Protein AF-A0A260W1H5-F1 (afdb_monomer_lite)

Sequence (272 aa):
MLRLGTNEPDSHLTLEVVLHARNSASNAYIIEAFAEYTQEIGVQASLDKRLYAGGLCFLPIEADLTSMAELSRFSFLRTARPIPRMREIAPIERSTPSTFAPAQLPSDDPVDPDLRIAVFDGGLAPGTLLAKWTTSVEPPGVSAAVPGQLDHGHDVTSALLFGSLVPGEAAPTPYGVVDHFRVLDDKAGSDPFELYDVLGRIQNVLSERRYEFFNLSLGPASPVEDDEVHPWTAMLDEHLSDGHALATLAVGNTGSSADPAETRIQIPGDAV

Secondary structure (DSSP, 8-state):
----PPP-TT-PEEEEEEES--SSGGGHHHHHHHHHHHHHTT-EE-GGG-EEETTEEEEEEEE-TTTHHHHTT-TTEEEEEEPPPBPP------SS---SPPPB---SPPS-SS-EEEEEES---TT-TTTTTEEEE--TT-----HHHHHHHHHHHHHHHH-SPPTTSBPPPPSSEEEEEE---TTTTT-TTHHHHHHHHHHHHHHHS--SEEEE---BS-B--TT---HHHHHHHHHHTTS--EEEE---S-TT-SSGGGGSPBTTTT--

pLDDT: mean 89.38, std 12.68, range [30.62, 98.69]

Structure (mmCIF, N/CA/C/O backbone):
data_AF-A0A260W1H5-F1
#
_entry.id   AF-A0A260W1H5-F1
#
loop_
_atom_site.group_PDB
_atom_site.id
_atom_site.type_symbol
_atom_site.label_atom_id
_atom_site.label_alt_id
_atom_site.label_comp_id
_atom_site.label_asym_id
_atom_site.label_entity_id
_atom_site.label_seq_id
_atom_site.pdbx_PDB_ins_code
_atom_site.Cartn_x
_atom_site.Cartn_y
_atom_site.Cartn_z
_atom_site.occupancy
_atom_site.B_iso_or_equiv
_atom_site.auth_seq_id
_atom_site.auth_comp_id
_atom_site.auth_asym_id
_atom_site.auth_atom_id
_atom_site.pdbx_PDB_model_num
ATOM 1 N N . MET A 1 1 ? -2.942 6.388 25.693 1.00 30.95 1 MET A N 1
ATOM 2 C CA . MET A 1 1 ? -3.307 7.779 26.061 1.00 30.95 1 MET A CA 1
ATOM 3 C C . MET A 1 1 ? -3.431 8.539 24.750 1.00 30.95 1 MET A C 1
ATOM 5 O O . MET A 1 1 ? -2.401 8.794 24.147 1.00 30.95 1 MET A O 1
ATOM 9 N N . LEU A 1 2 ? -4.649 8.779 24.245 1.00 34.06 2 LEU A N 1
ATOM 10 C CA . LEU A 1 2 ? -4.843 9.456 22.953 1.00 34.06 2 LEU A CA 1
ATOM 11 C C . LEU A 1 2 ? -4.246 10.874 23.010 1.00 34.06 2 LEU A C 1
ATOM 13 O O . LEU A 1 2 ? -4.606 11.656 23.891 1.00 34.06 2 LEU A O 1
ATOM 17 N N . ARG A 1 3 ? -3.342 11.205 22.082 1.00 30.62 3 ARG A N 1
ATOM 18 C CA . ARG A 1 3 ? -2.886 12.583 21.854 1.00 30.62 3 ARG A CA 1
ATOM 19 C C . ARG A 1 3 ? -3.845 13.239 20.862 1.00 30.62 3 ARG A C 1
ATOM 21 O O . ARG A 1 3 ? -3.883 12.847 19.704 1.00 30.62 3 ARG A O 1
ATOM 28 N N . LEU A 1 4 ? -4.623 14.213 21.325 1.00 43.41 4 LEU A N 1
ATOM 29 C CA . LEU A 1 4 ? -5.522 15.012 20.489 1.00 43.41 4 LEU A CA 1
ATOM 30 C C . LEU A 1 4 ? -4.926 16.417 20.314 1.00 43.41 4 LEU A C 1
ATOM 32 O O . LEU A 1 4 ? -4.586 17.075 21.300 1.00 43.41 4 LEU A O 1
ATOM 36 N N . GLY A 1 5 ? -4.763 16.842 19.058 1.00 38.34 5 GLY A N 1
ATOM 37 C CA . GLY A 1 5 ? -4.440 18.219 18.677 1.00 38.34 5 GLY A CA 1
ATOM 38 C C . GLY A 1 5 ? -5.619 19.172 18.921 1.00 38.34 5 GLY A C 1
ATOM 39 O O . GLY A 1 5 ? -6.742 18.742 19.153 1.00 38.34 5 GLY A O 1
ATOM 40 N N . THR A 1 6 ? -5.337 20.473 18.929 1.00 38.72 6 THR A N 1
ATOM 41 C CA . THR A 1 6 ? -6.192 21.563 19.436 1.00 38.72 6 THR A CA 1
ATOM 42 C C . THR A 1 6 ? -7.588 21.691 18.795 1.00 38.72 6 THR A C 1
ATOM 44 O O . THR A 1 6 ? -7.735 21.560 17.587 1.00 38.72 6 THR A O 1
ATOM 47 N N . ASN A 1 7 ? -8.565 22.023 19.655 1.00 45.53 7 ASN A N 1
ATOM 48 C CA . ASN A 1 7 ? -10.030 21.972 19.510 1.00 45.53 7 ASN A CA 1
ATOM 49 C C . ASN A 1 7 ? -10.693 22.965 18.524 1.00 45.53 7 ASN A C 1
ATOM 51 O O . ASN A 1 7 ? -10.485 24.172 18.653 1.00 45.53 7 ASN A O 1
ATOM 55 N N . GLU A 1 8 ? -11.669 22.471 17.748 1.00 40.28 8 GLU A N 1
ATOM 56 C CA . GLU A 1 8 ? -12.891 23.198 17.353 1.00 40.28 8 GLU A CA 1
ATOM 57 C C . GLU A 1 8 ? -14.151 22.355 17.682 1.00 40.28 8 GLU A C 1
ATOM 59 O O . GLU A 1 8 ? -14.109 21.132 17.572 1.00 40.28 8 GLU A O 1
ATOM 64 N N . PRO A 1 9 ? -15.268 22.970 18.123 1.00 42.56 9 PRO A N 1
ATOM 65 C CA . PRO A 1 9 ? -16.431 22.265 18.683 1.00 42.56 9 PRO A CA 1
ATOM 66 C C . PRO A 1 9 ? -17.349 21.545 17.672 1.00 42.56 9 PRO A C 1
ATOM 68 O O . PRO A 1 9 ? -18.245 20.842 18.121 1.00 42.56 9 PRO A O 1
ATOM 71 N N . ASP A 1 10 ? -17.100 21.671 16.363 1.00 46.88 10 ASP A N 1
ATOM 72 C CA . ASP A 1 10 ? -17.807 20.959 15.274 1.00 46.88 10 ASP A CA 1
ATOM 73 C C . ASP A 1 10 ? -16.862 20.034 14.467 1.00 46.88 10 ASP A C 1
ATOM 75 O O . ASP A 1 10 ? -17.173 19.631 13.345 1.00 46.88 10 ASP A O 1
ATOM 79 N N . SER A 1 11 ? -15.670 19.698 14.984 1.00 63.62 11 SER A N 1
ATOM 80 C CA . SER A 1 11 ? -14.742 18.845 14.232 1.00 63.62 11 SER A CA 1
ATOM 81 C C . SER A 1 11 ? -15.119 17.366 14.358 1.00 63.62 11 SER A C 1
ATOM 83 O O . SER A 1 11 ? -14.739 16.701 15.328 1.00 63.62 11 SER A O 1
ATOM 85 N N . HIS A 1 12 ? -15.825 16.844 13.357 1.00 79.50 12 HIS A N 1
ATOM 86 C CA . HIS A 1 12 ? -15.908 15.404 13.126 1.00 79.50 12 HIS A CA 1
ATOM 87 C C . HIS A 1 12 ? -14.493 14.839 12.945 1.00 79.50 12 HIS A C 1
ATOM 89 O O . HIS A 1 12 ? -13.697 15.339 12.146 1.00 79.50 12 HIS A O 1
ATOM 95 N N . LEU A 1 13 ? -14.169 13.809 13.720 1.00 87.81 13 LEU A N 1
ATOM 96 C CA . LEU A 1 13 ? -12.910 13.088 13.636 1.00 87.81 13 LEU A CA 1
ATOM 97 C C . LEU A 1 13 ? -13.103 11.828 12.808 1.00 87.81 13 LEU A C 1
ATOM 99 O O . LEU A 1 13 ? -13.954 10.994 13.117 1.00 87.81 13 LEU A O 1
ATOM 103 N N . THR A 1 14 ? -12.243 11.654 11.814 1.00 91.75 14 THR A N 1
ATOM 104 C CA . THR A 1 14 ? -12.084 10.378 11.126 1.00 91.75 14 THR A CA 1
ATOM 105 C C . THR A 1 14 ? -11.067 9.533 11.880 1.00 91.75 14 THR A C 1
ATOM 107 O O . THR A 1 14 ? -9.896 9.909 12.003 1.00 91.75 14 THR A O 1
ATOM 110 N N . LEU A 1 15 ? -11.511 8.388 12.390 1.00 93.31 15 LEU A N 1
ATOM 111 C CA . LEU A 1 15 ? -10.681 7.492 13.184 1.00 93.31 15 LEU A CA 1
ATOM 112 C C . LEU A 1 15 ? -10.695 6.084 12.611 1.00 93.31 15 LEU A C 1
ATOM 114 O O . LEU A 1 15 ? -11.697 5.608 12.091 1.00 93.31 15 LEU A O 1
ATOM 118 N N . GLU A 1 16 ? -9.585 5.392 12.784 1.00 93.62 16 GLU A N 1
ATOM 119 C CA . GLU A 1 16 ? -9.517 3.947 12.713 1.00 93.62 16 GLU A CA 1
ATOM 120 C C . GLU A 1 16 ? -9.773 3.388 14.107 1.00 93.62 16 GLU A C 1
ATOM 122 O O . GLU A 1 16 ? -9.111 3.773 15.078 1.00 93.62 16 GLU A O 1
ATOM 127 N N . VAL A 1 17 ? -10.703 2.442 14.198 1.00 95.19 17 VAL A N 1
ATOM 128 C CA . VAL A 1 17 ? -10.870 1.612 15.388 1.00 95.19 17 VAL A CA 1
ATOM 129 C C . VAL A 1 17 ? -10.400 0.195 15.120 1.00 95.19 17 VAL A C 1
ATOM 131 O O . VAL A 1 17 ? -10.608 -0.371 14.046 1.00 95.19 17 VAL A O 1
ATOM 134 N N . VAL A 1 18 ? -9.792 -0.391 16.144 1.00 95.44 18 VAL A N 1
ATOM 135 C CA . VAL A 1 18 ? -9.306 -1.766 16.129 1.00 95.44 18 VAL A CA 1
ATOM 136 C C . VAL A 1 18 ? -10.106 -2.565 17.141 1.00 95.44 18 VAL A C 1
ATOM 138 O O . VAL A 1 18 ? -10.025 -2.317 18.345 1.00 95.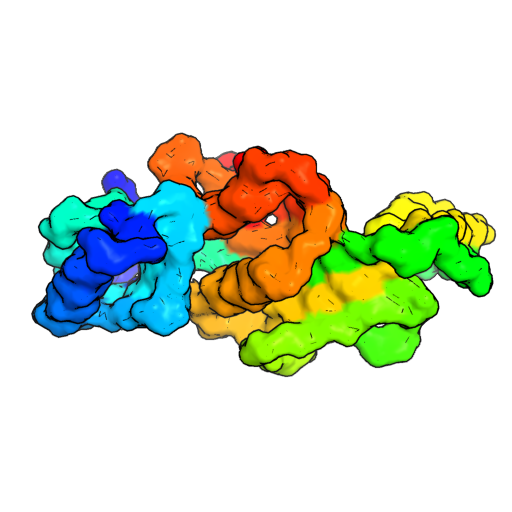44 18 VAL A O 1
ATOM 141 N N . LEU A 1 19 ? -10.866 -3.543 16.665 1.00 96.12 19 LEU A N 1
ATOM 142 C CA . LEU A 1 19 ? -11.630 -4.464 17.495 1.00 96.12 19 LEU A CA 1
ATOM 143 C C . LEU A 1 19 ? -10.904 -5.800 17.616 1.00 96.12 19 LEU A C 1
ATOM 145 O O . LEU A 1 19 ? -10.323 -6.315 16.657 1.00 96.12 19 LEU A O 1
ATOM 149 N N . HIS A 1 20 ? -10.997 -6.412 18.792 1.00 94.31 20 HIS A N 1
ATOM 150 C CA . HIS A 1 20 ? -10.570 -7.791 18.999 1.00 94.31 20 HIS A CA 1
ATOM 151 C C . HIS A 1 20 ? -11.596 -8.774 18.405 1.00 94.31 20 HIS A C 1
ATOM 153 O O . HIS A 1 20 ? -12.317 -9.465 19.126 1.00 94.31 20 HIS A O 1
ATOM 159 N N . ALA A 1 21 ? -11.691 -8.811 17.075 1.00 94.56 21 ALA A N 1
ATOM 160 C CA . ALA A 1 21 ? -12.653 -9.620 16.338 1.00 94.56 21 ALA A CA 1
ATOM 161 C C . ALA A 1 21 ? -12.020 -10.263 15.098 1.00 94.56 21 ALA A C 1
ATOM 163 O O . ALA A 1 21 ? -11.390 -9.590 14.292 1.00 94.56 21 ALA A O 1
ATOM 164 N N . ARG A 1 22 ? -12.233 -11.570 14.924 1.00 93.38 22 ARG A N 1
ATOM 165 C CA . ARG A 1 22 ? -11.787 -12.327 13.746 1.00 93.38 22 ARG A CA 1
ATOM 166 C C . ARG A 1 22 ? -12.888 -12.392 12.696 1.00 93.38 22 ARG A C 1
ATOM 168 O O . ARG A 1 22 ? -14.065 -12.386 13.060 1.00 93.38 22 ARG A O 1
ATOM 175 N N . ASN A 1 23 ? -12.518 -12.594 11.431 1.00 92.31 23 ASN A N 1
ATOM 176 C CA . ASN A 1 23 ? -13.473 -12.934 10.374 1.00 92.31 23 ASN A CA 1
ATOM 177 C C . ASN A 1 23 ? -14.009 -14.364 10.571 1.00 92.31 23 ASN A C 1
ATOM 179 O O . ASN A 1 23 ? -13.508 -15.328 9.999 1.00 92.31 23 ASN A O 1
ATOM 183 N N . SER A 1 24 ? -14.966 -14.529 11.481 1.00 93.19 24 SER A N 1
ATOM 184 C CA . SER A 1 24 ? -15.507 -15.834 11.856 1.00 93.19 24 SER A CA 1
ATOM 185 C C . SER A 1 24 ? -16.902 -15.696 12.451 1.00 93.19 24 SER A C 1
ATOM 187 O O . SER A 1 24 ? -17.200 -14.713 13.131 1.00 93.19 24 SER A O 1
ATOM 189 N N . ALA A 1 25 ? -17.736 -16.720 12.263 1.00 91.38 25 ALA A N 1
ATOM 190 C CA . ALA A 1 25 ? -19.093 -16.744 12.807 1.00 91.38 25 ALA A CA 1
ATOM 191 C C . ALA A 1 25 ? -19.124 -16.599 14.341 1.00 91.38 25 ALA A C 1
ATOM 193 O O . ALA A 1 25 ? -20.035 -15.982 14.882 1.00 91.38 25 ALA A O 1
ATOM 194 N N . SER A 1 26 ? -18.107 -17.108 15.048 1.00 91.88 26 SER A N 1
ATOM 195 C CA . SER A 1 26 ? -18.011 -16.990 16.509 1.00 91.88 26 SER A CA 1
ATOM 196 C C . SER A 1 26 ? -17.802 -15.560 17.002 1.00 91.88 26 SER A C 1
ATOM 198 O O . SER A 1 26 ? -18.100 -15.285 18.158 1.00 91.88 26 SER A O 1
ATOM 200 N N . ASN A 1 27 ? -17.300 -14.658 16.154 1.00 94.00 27 ASN A N 1
ATOM 201 C CA . ASN A 1 27 ? -17.012 -13.268 16.512 1.00 94.00 27 ASN A CA 1
ATOM 202 C C . ASN A 1 27 ? -17.984 -12.275 15.858 1.00 94.00 27 ASN A C 1
ATOM 204 O O . ASN A 1 27 ? -17.848 -11.074 16.084 1.00 94.00 27 ASN A O 1
ATOM 208 N N . ALA A 1 28 ? -18.969 -12.750 15.088 1.00 93.44 28 ALA A N 1
ATOM 209 C CA . ALA A 1 28 ? -19.959 -11.896 14.428 1.00 93.44 28 ALA A CA 1
ATOM 210 C C . ALA A 1 28 ? -20.696 -10.987 15.429 1.00 93.44 28 ALA A C 1
ATOM 212 O O . ALA A 1 28 ? -20.835 -9.791 15.179 1.00 93.44 28 ALA A O 1
ATOM 213 N N . TYR A 1 29 ? -21.022 -11.518 16.615 1.00 96.00 29 TYR A N 1
ATOM 214 C CA . TYR A 1 29 ? -21.685 -10.768 17.686 1.00 96.00 29 TYR A CA 1
ATOM 215 C C . TYR A 1 29 ? -20.907 -9.517 18.133 1.00 96.00 29 TYR A C 1
ATOM 217 O O . TYR A 1 29 ? -21.513 -8.566 18.611 1.00 96.00 29 TYR A O 1
ATOM 225 N N . ILE A 1 30 ? -19.571 -9.499 18.002 1.00 97.06 30 ILE A N 1
ATOM 226 C CA . ILE A 1 30 ? -18.745 -8.341 18.383 1.00 97.06 30 ILE A CA 1
ATOM 227 C C . ILE A 1 30 ? -18.981 -7.194 17.403 1.00 97.06 30 ILE A C 1
ATOM 229 O O . ILE A 1 30 ? -19.097 -6.045 17.818 1.00 97.06 30 ILE A O 1
ATOM 233 N N . ILE A 1 31 ? -19.051 -7.511 16.110 1.00 96.56 31 ILE A N 1
ATOM 234 C CA . ILE A 1 31 ? -19.265 -6.525 15.049 1.00 96.56 31 ILE A CA 1
ATOM 235 C C . ILE A 1 31 ? -20.698 -5.999 15.104 1.00 96.56 31 ILE A C 1
ATOM 237 O O . ILE A 1 31 ? -20.901 -4.793 15.021 1.00 96.56 31 ILE A O 1
ATOM 241 N N . GLU A 1 32 ? -21.672 -6.888 15.306 1.00 96.00 32 GLU A N 1
ATOM 242 C CA . GLU A 1 32 ? -23.082 -6.525 15.487 1.00 96.00 32 GLU A CA 1
ATOM 243 C C . GLU A 1 32 ? -23.265 -5.617 16.711 1.00 96.00 32 GLU A C 1
ATOM 245 O O . GLU A 1 32 ? -23.800 -4.518 16.584 1.00 96.00 32 GLU A O 1
ATOM 250 N N . ALA A 1 33 ? -22.716 -6.001 17.869 1.00 97.25 33 ALA A N 1
ATOM 251 C CA . ALA A 1 33 ? -22.782 -5.182 19.077 1.00 97.25 33 ALA A CA 1
ATOM 252 C C . ALA A 1 33 ? -22.058 -3.835 18.918 1.00 97.25 33 ALA A C 1
ATOM 254 O O . ALA A 1 33 ? -22.510 -2.833 19.462 1.00 97.25 33 ALA A O 1
ATOM 255 N N . PHE A 1 34 ? -20.945 -3.783 18.177 1.00 97.56 34 PHE A N 1
ATOM 256 C CA . PHE A 1 34 ? -20.254 -2.522 17.899 1.00 97.56 34 PHE A CA 1
ATOM 257 C C . PHE A 1 34 ? -21.077 -1.611 16.983 1.00 97.56 34 PHE A C 1
ATOM 259 O O . PHE A 1 34 ? -21.138 -0.405 17.214 1.00 97.56 34 PHE A O 1
ATOM 266 N N . ALA A 1 35 ? -21.734 -2.176 15.968 1.00 96.69 35 ALA A N 1
ATOM 267 C CA . ALA A 1 35 ? -22.620 -1.440 15.073 1.00 96.69 35 ALA A CA 1
ATOM 268 C C . ALA A 1 35 ? -23.810 -0.832 15.832 1.00 96.69 35 ALA A C 1
ATOM 270 O O . ALA A 1 35 ? -24.122 0.341 15.650 1.00 96.69 35 ALA A O 1
ATOM 271 N N . GLU A 1 36 ? -24.435 -1.603 16.722 1.00 96.94 36 GLU A N 1
ATOM 272 C CA . GLU A 1 36 ? -25.520 -1.115 17.580 1.00 96.94 36 GLU A CA 1
ATOM 273 C C . GLU A 1 36 ? -25.024 -0.038 18.555 1.00 96.94 36 GLU A C 1
ATOM 275 O O . GLU A 1 36 ? -25.627 1.029 18.667 1.00 96.94 36 GLU A O 1
ATOM 280 N N . TYR A 1 37 ? -23.885 -0.283 19.211 1.00 97.19 37 TYR A N 1
ATOM 281 C CA . TYR A 1 37 ? -23.320 0.642 20.191 1.00 97.19 37 TYR A CA 1
ATOM 282 C C . TYR A 1 37 ? -22.928 1.984 19.569 1.00 97.19 37 TYR A C 1
ATOM 284 O O . TYR A 1 37 ? -23.251 3.034 20.116 1.00 97.19 37 TYR A O 1
ATOM 292 N N . THR A 1 38 ? -22.264 1.965 18.409 1.00 96.12 38 THR A N 1
ATOM 293 C CA . THR A 1 38 ? -21.865 3.190 17.696 1.00 96.12 38 THR A CA 1
ATOM 294 C C . THR A 1 38 ? -23.074 4.018 17.276 1.00 96.12 38 THR A C 1
ATOM 296 O O . THR A 1 38 ? -23.064 5.231 17.478 1.00 96.12 38 THR A O 1
ATOM 299 N N . GLN A 1 39 ? -24.155 3.383 16.813 1.00 94.88 39 GLN A N 1
ATOM 300 C CA . GLN A 1 39 ? -25.408 4.082 16.515 1.00 94.88 39 GLN A CA 1
ATOM 301 C C . GLN A 1 39 ? -26.023 4.750 17.753 1.00 94.88 39 GLN A C 1
ATOM 303 O O . GLN A 1 39 ? -26.491 5.884 17.656 1.00 94.88 39 GLN A O 1
ATOM 308 N N . GLU A 1 40 ? -26.000 4.089 18.915 1.00 95.38 40 GLU A N 1
ATOM 309 C CA . GLU A 1 40 ? -26.533 4.639 20.170 1.00 95.38 40 GLU A CA 1
ATOM 310 C C . GLU A 1 40 ? -25.796 5.914 20.609 1.00 95.38 40 GLU A C 1
ATOM 312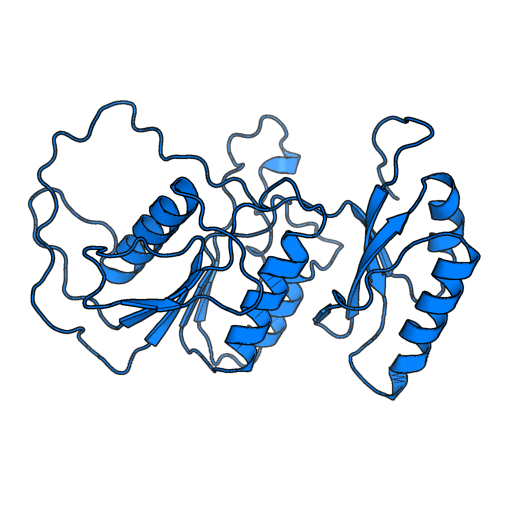 O O . GLU A 1 40 ? -26.423 6.868 21.074 1.00 95.38 40 GLU A O 1
ATOM 317 N N . ILE A 1 41 ? -24.475 5.959 20.417 1.00 94.44 41 ILE A N 1
ATOM 318 C CA . ILE A 1 41 ? -23.624 7.091 20.819 1.00 94.44 41 ILE A CA 1
ATOM 319 C C . ILE A 1 41 ? -23.391 8.121 19.697 1.00 94.44 41 ILE A C 1
ATOM 321 O O . ILE A 1 41 ? -22.559 9.020 19.848 1.00 94.44 41 ILE A O 1
ATOM 325 N N . GLY A 1 42 ? -24.104 7.995 18.571 1.00 92.88 42 GLY A N 1
ATOM 326 C CA . GLY A 1 42 ? -24.032 8.932 17.444 1.00 92.88 42 GLY A CA 1
ATOM 327 C C . GLY A 1 42 ? -22.744 8.852 16.615 1.00 92.88 42 GLY A C 1
ATOM 328 O O . GLY A 1 42 ? -22.377 9.829 15.973 1.00 92.88 42 GLY A O 1
ATOM 329 N N . VAL A 1 43 ? -22.053 7.712 16.626 1.00 95.06 43 VAL A N 1
ATOM 330 C CA . VAL A 1 43 ? -20.841 7.444 15.836 1.00 95.06 43 VAL A CA 1
ATOM 331 C C . VAL A 1 43 ? -21.209 6.701 14.553 1.00 95.06 43 VAL A C 1
ATOM 333 O O . VAL A 1 43 ? -21.963 5.728 14.581 1.00 95.06 43 VAL A O 1
ATOM 336 N N . GLN A 1 44 ? -20.652 7.125 13.419 1.00 93.75 44 GLN A N 1
ATOM 337 C CA . GLN A 1 44 ? -20.870 6.467 12.130 1.00 93.75 44 GLN A CA 1
ATOM 338 C C . GLN A 1 44 ? -19.734 5.483 11.852 1.00 93.75 44 GLN A C 1
ATOM 340 O O . GLN A 1 44 ? -18.586 5.888 11.709 1.00 93.75 44 GLN A O 1
ATOM 345 N N . ALA A 1 45 ? -20.040 4.189 11.770 1.00 94.31 45 ALA A N 1
ATOM 346 C CA . ALA A 1 45 ? -19.056 3.152 11.465 1.00 94.31 45 ALA A CA 1
ATOM 347 C C . ALA A 1 45 ? -19.189 2.652 10.019 1.00 94.31 45 ALA A C 1
ATOM 349 O O . ALA A 1 45 ? -20.250 2.169 9.618 1.00 94.31 45 ALA A O 1
ATOM 350 N N . SER A 1 46 ? -18.092 2.697 9.258 1.00 94.19 46 SER A N 1
ATOM 351 C CA . SER A 1 46 ? -18.031 2.215 7.870 1.00 94.19 46 SER A CA 1
ATOM 352 C C . SER A 1 46 ? -17.770 0.708 7.830 1.00 94.19 46 SER A C 1
ATOM 354 O O . SER A 1 46 ? -16.670 0.240 7.531 1.00 94.19 46 SER A O 1
ATOM 356 N N . LEU A 1 47 ? -18.786 -0.081 8.192 1.00 92.88 47 LEU A N 1
ATOM 357 C CA . LEU A 1 47 ? -18.688 -1.543 8.280 1.00 92.88 47 LEU A CA 1
ATOM 358 C C . LEU A 1 47 ? -18.338 -2.209 6.945 1.00 92.88 47 LEU A C 1
ATOM 360 O O . LEU A 1 47 ? -17.756 -3.290 6.941 1.00 92.88 47 LEU A O 1
ATOM 364 N N . ASP A 1 48 ? -18.706 -1.611 5.818 1.00 91.25 48 ASP A N 1
ATOM 365 C CA . ASP A 1 48 ? -18.383 -2.078 4.467 1.00 91.25 48 ASP A CA 1
ATOM 366 C C . ASP A 1 48 ? -16.884 -1.988 4.151 1.00 91.25 48 ASP A C 1
ATOM 368 O O . ASP A 1 48 ? -16.374 -2.822 3.408 1.00 91.25 48 ASP A O 1
ATOM 372 N N . LYS A 1 49 ? -16.174 -1.051 4.788 1.00 90.25 49 LYS A N 1
ATOM 373 C CA . LYS A 1 49 ? -14.720 -0.872 4.680 1.00 90.25 49 LYS A CA 1
ATOM 374 C C . LYS A 1 49 ? -13.937 -1.646 5.745 1.00 90.25 49 LYS A C 1
ATOM 376 O O . LYS A 1 49 ? -12.743 -1.418 5.914 1.00 90.25 49 LYS A O 1
ATOM 381 N N . ARG A 1 50 ? -14.583 -2.542 6.502 1.00 93.00 50 ARG A N 1
ATOM 382 C CA . ARG A 1 50 ? -13.897 -3.315 7.547 1.00 93.00 50 ARG A CA 1
ATOM 383 C C . ARG A 1 50 ? -12.870 -4.269 6.940 1.00 93.00 50 ARG A C 1
ATOM 385 O O . ARG A 1 50 ? -13.160 -4.978 5.978 1.00 93.00 50 ARG A O 1
ATOM 392 N N . LEU A 1 51 ? -11.708 -4.344 7.568 1.00 92.44 51 LEU A N 1
ATOM 393 C CA . LEU A 1 51 ? -10.622 -5.233 7.183 1.00 92.44 51 LEU A CA 1
ATOM 394 C C . LEU A 1 51 ? -10.307 -6.169 8.338 1.00 92.44 51 LEU A C 1
ATOM 396 O O . LEU A 1 51 ? -10.239 -5.752 9.494 1.00 92.44 51 LEU A O 1
ATOM 400 N N . TYR A 1 52 ? -10.104 -7.441 8.018 1.00 92.19 52 TYR A N 1
ATOM 401 C CA . TYR A 1 52 ? -9.649 -8.425 8.987 1.00 92.19 52 TYR A CA 1
ATOM 402 C C . TYR A 1 52 ? -8.219 -8.814 8.664 1.00 92.19 52 TYR A C 1
ATOM 404 O O . TYR A 1 52 ? -7.936 -9.179 7.527 1.00 92.19 52 TYR A O 1
ATOM 412 N N . ALA A 1 53 ? -7.356 -8.745 9.671 1.00 89.31 53 ALA A N 1
ATOM 413 C CA . ALA A 1 53 ? -5.975 -9.196 9.576 1.00 89.31 53 ALA A CA 1
ATOM 414 C C . ALA A 1 53 ? -5.442 -9.533 10.971 1.00 89.31 53 ALA A C 1
ATOM 416 O O . ALA A 1 53 ? -5.813 -8.882 11.955 1.00 89.31 53 ALA A O 1
ATOM 417 N N . GLY A 1 54 ? -4.619 -10.577 11.092 1.00 83.19 54 GLY A N 1
ATOM 418 C CA . GLY A 1 54 ? -3.977 -10.933 12.371 1.00 83.19 54 GLY A CA 1
ATOM 419 C C . GLY A 1 54 ? -4.965 -11.234 13.514 1.00 83.19 54 GLY A C 1
ATOM 420 O O . GLY A 1 54 ? -4.662 -11.069 14.696 1.00 83.19 54 GLY A O 1
ATOM 421 N N . GLY A 1 55 ? -6.191 -11.641 13.172 1.00 88.62 55 GLY A N 1
ATOM 422 C CA . GLY A 1 55 ? -7.274 -11.886 14.124 1.00 88.62 55 GLY A CA 1
ATOM 423 C C . GLY A 1 55 ? -7.908 -10.632 14.745 1.00 88.62 55 GLY A C 1
ATOM 424 O O . GLY A 1 55 ? -8.597 -10.747 15.763 1.00 88.62 55 GLY A O 1
ATOM 425 N N . LEU A 1 56 ? -7.680 -9.466 14.145 1.00 94.25 56 LEU A N 1
ATOM 426 C CA . LEU A 1 56 ? -8.288 -8.185 14.490 1.00 94.25 56 LEU A CA 1
ATOM 427 C C . LEU A 1 56 ? -9.234 -7.729 13.381 1.00 94.25 56 LEU A C 1
ATOM 429 O O . LEU A 1 56 ? -9.149 -8.199 12.246 1.00 94.25 56 LEU A O 1
ATOM 433 N N . CYS A 1 57 ? -10.121 -6.800 13.727 1.00 95.75 57 CYS A N 1
ATOM 434 C CA . CYS A 1 57 ? -10.981 -6.106 12.782 1.00 95.75 57 CYS A CA 1
ATOM 435 C C . CYS A 1 57 ? -10.660 -4.617 12.854 1.00 95.75 57 CYS A C 1
ATOM 437 O O . CYS A 1 57 ? -10.830 -3.999 13.904 1.00 95.75 57 CYS A O 1
ATOM 439 N N . PHE A 1 58 ? -10.212 -4.062 11.741 1.00 95.44 58 PHE A N 1
ATOM 440 C CA . PHE A 1 58 ? -9.941 -2.646 11.556 1.00 95.44 58 PHE A CA 1
ATOM 441 C C . PHE A 1 58 ? -11.115 -2.045 10.802 1.00 95.44 58 PHE A C 1
ATOM 443 O O . PHE A 1 58 ? -11.589 -2.644 9.834 1.00 95.44 58 PHE A O 1
ATOM 450 N N . LEU A 1 59 ? -11.622 -0.903 11.245 1.00 94.88 59 LEU A N 1
ATOM 451 C CA . LEU A 1 59 ? -12.651 -0.205 10.495 1.00 94.88 59 LEU A CA 1
ATOM 452 C C . LEU A 1 59 ? -12.569 1.310 10.687 1.00 94.88 59 LEU A C 1
ATOM 454 O O . LEU A 1 59 ? -12.232 1.772 11.783 1.00 94.88 59 LEU A O 1
ATOM 458 N N . PRO A 1 60 ? -12.918 2.083 9.649 1.00 94.94 60 PRO A N 1
ATOM 459 C CA . PRO A 1 60 ? -13.056 3.517 9.776 1.00 94.94 60 PRO A CA 1
ATOM 460 C C . PRO A 1 60 ? -14.352 3.895 10.496 1.00 94.94 60 PRO A C 1
ATOM 462 O O . PRO A 1 60 ? -15.407 3.287 10.277 1.00 94.94 60 PRO A O 1
ATOM 465 N N . ILE A 1 61 ? -14.283 4.953 11.295 1.00 94.69 61 ILE A N 1
ATOM 466 C CA . ILE A 1 61 ? -15.437 5.616 11.893 1.00 94.69 61 ILE A CA 1
ATOM 467 C C . ILE A 1 61 ? -15.345 7.135 11.719 1.00 94.69 61 ILE A C 1
ATOM 469 O O . ILE A 1 61 ? -14.252 7.698 11.613 1.00 94.69 61 ILE A O 1
ATOM 473 N N . GLU A 1 62 ? -16.497 7.790 11.779 1.00 94.00 62 GLU A N 1
ATOM 474 C CA . GLU A 1 62 ? -16.628 9.231 11.988 1.00 94.00 62 GLU A CA 1
ATOM 475 C C . GLU A 1 62 ? -17.284 9.464 13.348 1.00 94.00 62 GLU A C 1
ATOM 477 O O . GLU A 1 62 ? -18.348 8.909 13.645 1.00 94.00 62 GLU A O 1
ATOM 482 N N . ALA A 1 63 ? -16.623 10.246 14.197 1.00 91.88 63 ALA A N 1
ATOM 483 C CA . ALA A 1 63 ? -17.052 10.477 15.569 1.00 91.88 63 ALA A CA 1
ATOM 484 C C . ALA A 1 63 ? -16.801 11.917 16.009 1.00 91.88 63 ALA A C 1
ATOM 486 O O . ALA A 1 63 ? -15.813 12.541 15.623 1.00 91.88 63 ALA A O 1
ATOM 487 N N . ASP A 1 64 ? -17.652 12.408 16.903 1.00 90.56 64 ASP A N 1
ATOM 488 C CA . ASP A 1 64 ? -17.417 13.669 17.595 1.00 90.56 64 ASP A CA 1
ATOM 489 C C . ASP A 1 64 ? -16.472 13.467 18.780 1.00 90.56 64 ASP A C 1
ATOM 491 O O . ASP A 1 64 ? -16.459 12.418 19.434 1.00 90.56 64 ASP A O 1
ATOM 495 N N . LEU A 1 65 ? -15.725 14.519 19.127 1.00 85.00 65 LEU A N 1
ATOM 496 C CA . LEU A 1 65 ? -14.853 14.534 20.308 1.00 85.00 65 LEU A CA 1
ATOM 497 C C . LEU A 1 65 ? -15.591 14.143 21.599 1.00 85.00 65 LEU A C 1
ATOM 499 O O . LEU A 1 65 ? -15.009 13.522 22.489 1.00 85.00 65 LEU A O 1
ATOM 503 N N . THR A 1 66 ? -16.872 14.492 21.704 1.00 87.06 66 THR A N 1
ATOM 504 C CA . THR A 1 66 ? -17.730 14.187 22.856 1.00 87.06 66 THR A CA 1
ATOM 505 C C . THR A 1 66 ? -18.065 12.698 22.963 1.00 87.06 66 THR A C 1
ATOM 507 O O . THR A 1 66 ? -18.152 12.181 24.079 1.00 87.06 66 THR A O 1
ATOM 510 N N . SER A 1 67 ? -18.176 11.987 21.837 1.00 89.62 67 SER A N 1
ATOM 511 C CA . SER A 1 67 ? -18.486 10.552 21.793 1.00 89.62 67 SER A CA 1
ATOM 512 C C . SER A 1 67 ? -17.267 9.664 22.063 1.00 89.62 67 SER A C 1
ATOM 514 O O . SER A 1 67 ? -17.424 8.478 22.343 1.00 89.62 67 SER A O 1
ATOM 516 N N . MET A 1 68 ? -16.048 10.217 22.060 1.00 88.62 68 MET A N 1
ATOM 517 C CA . MET A 1 68 ? -14.804 9.458 22.259 1.00 88.62 68 MET A CA 1
ATOM 518 C C . MET A 1 68 ? -14.703 8.766 23.617 1.00 88.62 68 MET A C 1
ATOM 520 O O . MET A 1 68 ? -14.211 7.638 23.712 1.00 88.62 68 MET A O 1
ATOM 524 N N . ALA A 1 69 ? -15.160 9.438 24.676 1.00 90.25 69 ALA A N 1
ATOM 525 C CA . ALA A 1 69 ? -15.148 8.865 26.016 1.00 90.25 69 ALA A CA 1
ATOM 526 C C . ALA A 1 69 ? -16.055 7.632 26.088 1.00 90.25 69 ALA A C 1
ATOM 528 O O . ALA A 1 69 ? -15.643 6.611 26.633 1.00 90.25 69 ALA A O 1
ATOM 529 N N . GLU A 1 70 ? -17.241 7.699 25.481 1.00 93.94 70 GLU A N 1
ATOM 530 C CA . GLU A 1 70 ? -18.161 6.565 25.417 1.00 93.94 70 GLU A CA 1
ATOM 531 C C . GLU A 1 70 ? -17.633 5.468 24.492 1.00 93.94 70 GLU A C 1
ATOM 533 O O . GLU A 1 70 ? -17.532 4.327 24.928 1.00 93.94 70 GLU A O 1
ATOM 538 N N . LEU A 1 71 ? -17.145 5.802 23.293 1.00 94.00 71 LEU A N 1
ATOM 539 C CA . LEU A 1 71 ? -16.533 4.837 22.374 1.00 94.00 71 LEU A CA 1
ATOM 540 C C . LEU A 1 71 ? -15.480 3.959 23.077 1.00 94.00 71 LEU A C 1
ATOM 542 O O . LEU A 1 71 ? -15.476 2.740 22.906 1.00 94.00 71 LEU A O 1
ATOM 546 N N . SER A 1 72 ? -14.646 4.560 23.937 1.00 92.38 72 SER A N 1
ATOM 547 C CA . SER A 1 72 ? -13.600 3.855 24.695 1.00 92.38 72 SER A CA 1
ATOM 548 C C . SER A 1 72 ? -14.106 2.784 25.675 1.00 92.38 72 SER A C 1
ATOM 550 O O . SER A 1 72 ? -13.327 1.950 26.136 1.00 92.38 72 SER A O 1
ATOM 552 N N . ARG A 1 73 ? -15.404 2.789 26.004 1.00 95.06 73 ARG A N 1
ATOM 553 C CA . ARG A 1 73 ? -16.038 1.863 26.955 1.00 95.06 73 ARG A CA 1
ATOM 554 C C . ARG A 1 73 ? -16.480 0.556 26.302 1.00 95.06 73 ARG A C 1
ATOM 556 O O . ARG A 1 73 ? -16.845 -0.378 27.021 1.00 95.06 73 ARG A O 1
ATOM 563 N N . PHE A 1 74 ? -16.445 0.462 24.971 1.00 97.12 74 PHE A N 1
ATOM 564 C CA . PHE A 1 74 ? -16.784 -0.771 24.270 1.00 97.12 74 PHE A CA 1
ATOM 565 C C . PHE A 1 74 ? -15.758 -1.870 24.572 1.00 97.12 74 PHE A C 1
ATOM 567 O O . PHE A 1 74 ? -14.571 -1.729 24.292 1.00 97.12 74 PHE A O 1
ATOM 574 N N . SER A 1 75 ? -16.208 -2.998 25.128 1.00 95.44 75 SER A N 1
ATOM 575 C CA . SER A 1 75 ? -15.312 -3.986 25.750 1.00 95.44 75 SER A CA 1
ATOM 576 C C . SER A 1 75 ? -14.314 -4.655 24.800 1.00 95.44 75 SER A C 1
ATOM 578 O O . SER A 1 75 ? -13.277 -5.128 25.256 1.00 95.44 75 SER A O 1
ATOM 580 N N . PHE A 1 76 ? -14.617 -4.720 23.500 1.00 95.56 76 PHE A N 1
ATOM 581 C CA . PHE A 1 76 ? -13.735 -5.333 22.499 1.00 95.56 76 PHE A CA 1
ATOM 582 C C . PHE A 1 76 ? -12.887 -4.316 21.728 1.00 95.56 76 PHE A C 1
ATOM 584 O O . PHE A 1 76 ? -12.129 -4.719 20.843 1.00 95.56 76 PHE A O 1
ATOM 591 N N . LEU A 1 77 ? -12.995 -3.021 22.043 1.00 95.75 77 LEU A N 1
ATOM 592 C CA . LEU A 1 77 ? -12.156 -1.989 21.448 1.00 95.75 77 LEU A CA 1
ATOM 593 C C . LEU A 1 77 ? -10.731 -2.097 22.004 1.00 95.75 77 LEU A C 1
ATOM 595 O O . LEU A 1 77 ? -10.526 -2.106 23.216 1.00 95.75 77 LEU A O 1
ATOM 599 N N . ARG A 1 78 ? -9.740 -2.180 21.113 1.00 93.12 78 ARG A N 1
ATOM 600 C CA . ARG A 1 78 ? -8.313 -2.179 21.470 1.00 93.12 78 ARG A CA 1
ATOM 601 C C . ARG A 1 78 ? -7.709 -0.786 21.352 1.00 93.12 78 ARG A C 1
ATOM 603 O O . ARG A 1 78 ? -7.068 -0.329 22.289 1.00 93.12 78 ARG A O 1
ATOM 610 N N . THR A 1 79 ? -7.954 -0.135 20.218 1.00 91.88 79 THR A N 1
ATOM 611 C CA . THR A 1 79 ? -7.396 1.176 19.865 1.00 91.88 79 THR A CA 1
ATOM 612 C C . THR A 1 79 ? -8.425 1.972 19.074 1.00 91.88 79 THR A C 1
ATOM 614 O O . THR A 1 79 ? -9.203 1.399 18.312 1.00 91.88 79 THR A O 1
ATOM 617 N N . ALA A 1 80 ? -8.405 3.291 19.255 1.00 92.56 80 ALA A N 1
ATOM 618 C CA . ALA A 1 80 ? -9.025 4.265 18.369 1.00 92.56 80 ALA A CA 1
ATOM 619 C C . ALA A 1 80 ? -7.988 5.363 18.094 1.00 92.56 80 ALA A C 1
ATOM 621 O O . ALA A 1 80 ? -7.463 5.945 19.048 1.00 92.56 80 ALA A O 1
ATOM 622 N N . ARG A 1 81 ? -7.669 5.624 16.825 1.00 90.62 81 ARG A N 1
ATOM 623 C CA . ARG A 1 81 ? -6.619 6.575 16.423 1.00 90.62 81 ARG A CA 1
ATOM 624 C C . ARG A 1 81 ? -6.979 7.308 15.130 1.00 90.62 81 ARG A C 1
ATOM 626 O O . ARG A 1 81 ? -7.780 6.781 14.365 1.00 90.62 81 ARG A O 1
ATOM 633 N N . PRO A 1 82 ? -6.417 8.498 14.864 1.00 90.62 82 PRO A N 1
ATOM 634 C CA . PRO A 1 82 ? -6.594 9.169 13.578 1.00 90.62 82 PRO A CA 1
ATOM 635 C C . PRO A 1 82 ? -6.169 8.278 12.409 1.00 90.62 82 PRO A C 1
ATOM 637 O O . PRO A 1 82 ? -5.158 7.583 12.506 1.00 90.62 82 PRO A O 1
ATOM 640 N N . ILE A 1 83 ? -6.923 8.313 11.309 1.00 90.75 83 ILE A N 1
ATOM 641 C CA . ILE A 1 83 ? -6.522 7.621 10.078 1.00 90.75 83 ILE A CA 1
ATOM 642 C C . ILE A 1 83 ? -5.369 8.406 9.438 1.00 90.75 83 ILE A C 1
ATOM 644 O O . ILE A 1 83 ? -5.535 9.601 9.166 1.00 90.75 83 ILE A O 1
ATOM 648 N N . PRO A 1 84 ? -4.201 7.785 9.193 1.00 88.62 84 PRO A N 1
ATOM 649 C CA . PRO A 1 84 ? -3.125 8.458 8.485 1.00 88.62 84 PRO A CA 1
ATOM 650 C C . PRO A 1 84 ? -3.487 8.649 7.008 1.00 88.62 84 PRO A C 1
ATOM 652 O O . PRO A 1 84 ? -4.256 7.889 6.422 1.00 88.62 84 PRO A O 1
ATOM 655 N N . ARG A 1 85 ? -2.901 9.668 6.379 1.00 89.12 85 ARG A N 1
ATOM 656 C CA . ARG A 1 85 ? -3.034 9.875 4.930 1.00 89.12 85 ARG A CA 1
ATOM 657 C C . ARG A 1 85 ? -2.157 8.885 4.165 1.00 89.12 85 ARG A C 1
ATOM 659 O O . ARG A 1 85 ? -1.211 8.332 4.722 1.00 89.12 85 ARG A O 1
ATOM 666 N N . MET A 1 86 ? -2.427 8.698 2.876 1.00 91.00 86 MET A N 1
ATOM 667 C CA . MET A 1 86 ? -1.457 8.076 1.972 1.00 91.00 86 MET A CA 1
ATOM 668 C C . MET A 1 86 ? -0.207 8.958 1.842 1.00 91.00 86 MET A C 1
ATOM 670 O O . MET A 1 86 ? -0.294 10.185 1.916 1.00 91.00 86 MET A O 1
ATOM 674 N N . ARG A 1 87 ? 0.966 8.342 1.651 1.00 89.12 87 ARG A N 1
ATOM 675 C CA . ARG A 1 87 ? 2.204 9.072 1.342 1.00 89.12 87 ARG A CA 1
ATOM 676 C C . ARG A 1 87 ? 2.041 9.865 0.057 1.00 89.12 87 ARG A C 1
ATOM 678 O O . ARG A 1 87 ? 1.616 9.329 -0.963 1.00 89.12 87 ARG A O 1
ATOM 685 N N . GLU A 1 88 ? 2.438 11.129 0.114 1.00 81.62 88 GLU A N 1
ATOM 686 C CA . GLU A 1 88 ? 2.496 11.967 -1.073 1.00 81.62 88 GLU A CA 1
ATOM 687 C C . GLU A 1 88 ? 3.575 11.448 -2.024 1.00 81.62 88 GLU A C 1
ATOM 689 O O . GLU A 1 88 ? 4.732 11.236 -1.647 1.00 81.62 88 GLU A O 1
ATOM 694 N N . ILE A 1 89 ? 3.186 11.271 -3.281 1.00 79.56 89 ILE A N 1
ATOM 695 C CA . ILE A 1 89 ? 4.113 11.013 -4.374 1.00 79.56 89 ILE A CA 1
ATOM 696 C C . ILE A 1 89 ? 4.608 12.375 -4.853 1.00 79.56 89 ILE A C 1
ATOM 698 O O . ILE A 1 89 ? 3.966 13.046 -5.663 1.00 79.56 89 ILE A O 1
ATOM 702 N N . ALA A 1 90 ? 5.732 12.816 -4.294 1.00 66.56 90 ALA A N 1
ATOM 703 C CA . ALA A 1 90 ? 6.375 14.040 -4.740 1.00 66.56 90 ALA A CA 1
ATOM 704 C C . ALA A 1 90 ? 6.957 13.833 -6.152 1.00 66.56 90 ALA A C 1
ATOM 706 O O . ALA A 1 90 ? 7.614 12.814 -6.393 1.00 66.56 90 ALA A O 1
ATOM 707 N N . PRO A 1 91 ? 6.776 14.787 -7.083 1.00 63.66 91 PRO A N 1
ATOM 708 C CA . PRO A 1 91 ? 7.491 14.765 -8.350 1.00 63.66 91 PRO A CA 1
ATOM 709 C C . PRO A 1 91 ? 8.995 14.704 -8.084 1.00 63.66 91 PRO A C 1
ATOM 711 O O . PRO A 1 91 ? 9.502 15.407 -7.206 1.00 63.66 91 PRO A O 1
ATOM 714 N N . ILE A 1 92 ? 9.731 13.907 -8.860 1.00 62.59 92 ILE A N 1
ATOM 715 C CA . ILE A 1 92 ? 11.194 13.947 -8.814 1.00 62.59 92 ILE A CA 1
ATOM 716 C C . ILE A 1 92 ? 11.636 15.296 -9.394 1.00 62.59 92 ILE A C 1
ATOM 718 O O . ILE A 1 92 ? 11.808 15.452 -10.606 1.00 62.59 92 ILE A O 1
ATOM 722 N N . GLU A 1 93 ? 11.822 16.293 -8.530 1.00 54.56 93 GLU A N 1
ATOM 723 C CA . GLU A 1 93 ? 12.372 17.588 -8.916 1.00 54.56 93 GLU A CA 1
ATOM 724 C C . GLU A 1 93 ? 13.856 17.428 -9.257 1.00 54.56 93 GLU A C 1
ATOM 726 O O . GLU A 1 93 ? 14.738 17.401 -8.397 1.00 54.56 93 GLU A O 1
ATOM 731 N N . ARG A 1 94 ? 14.158 17.311 -10.553 1.00 55.69 94 ARG A N 1
ATOM 732 C CA . ARG A 1 94 ? 15.536 17.407 -11.036 1.00 55.69 94 ARG A CA 1
ATOM 733 C C . ARG A 1 94 ? 15.893 18.880 -11.195 1.00 55.69 94 ARG A C 1
ATOM 735 O O . ARG A 1 94 ? 15.299 19.589 -12.001 1.00 55.69 94 ARG A O 1
ATOM 742 N N . SER A 1 95 ? 16.921 19.323 -10.477 1.00 48.47 95 SER A N 1
ATOM 743 C CA . SER A 1 95 ? 17.459 20.691 -10.553 1.00 48.47 95 SER A CA 1
ATOM 744 C C . SER A 1 95 ? 18.000 21.067 -11.941 1.00 48.47 95 SER A C 1
ATOM 746 O O . SER A 1 95 ? 18.184 22.246 -12.236 1.00 48.47 95 SER A O 1
ATOM 748 N N . THR A 1 96 ? 18.232 20.081 -12.811 1.00 53.88 96 THR A N 1
ATOM 749 C CA . THR A 1 96 ? 18.584 20.270 -14.221 1.00 53.88 96 THR A CA 1
ATOM 750 C C . THR A 1 96 ? 17.809 19.283 -15.103 1.00 53.88 96 THR A C 1
ATOM 752 O O . THR A 1 96 ? 17.698 18.107 -14.744 1.00 53.88 96 THR A O 1
ATOM 755 N N . PRO A 1 97 ? 17.279 19.718 -16.264 1.00 60.03 97 PRO A N 1
ATOM 756 C CA . PRO A 1 97 ? 16.763 18.798 -17.271 1.00 60.03 97 PRO A CA 1
ATOM 757 C C . PRO A 1 97 ? 17.855 17.798 -17.653 1.00 60.03 97 PRO A C 1
ATOM 759 O O . PRO A 1 97 ? 18.993 18.195 -17.908 1.00 60.03 97 PRO A O 1
ATOM 762 N N . SER A 1 98 ? 17.516 16.508 -17.692 1.00 62.81 98 SER A N 1
ATOM 763 C CA . SER A 1 98 ? 18.463 15.475 -18.115 1.00 62.81 98 SER A CA 1
ATOM 764 C C . SER A 1 98 ? 18.918 15.759 -19.548 1.00 62.81 98 SER A C 1
ATOM 766 O O . SER A 1 98 ? 18.108 15.760 -20.472 1.00 62.81 98 SER A O 1
ATOM 768 N N . THR A 1 99 ? 20.213 16.009 -19.735 1.00 67.62 99 THR A N 1
ATOM 769 C CA . THR A 1 99 ? 20.852 16.118 -21.058 1.00 67.62 99 THR A CA 1
ATOM 770 C C . THR A 1 99 ? 21.312 14.760 -21.587 1.00 67.62 99 THR A C 1
ATOM 772 O O . THR A 1 99 ? 21.879 14.673 -22.677 1.00 67.62 99 THR A O 1
ATOM 775 N N . PHE A 1 100 ? 21.092 13.698 -20.812 1.00 71.62 100 PHE A N 1
ATOM 776 C CA . PHE A 1 100 ? 21.480 12.343 -21.154 1.00 71.62 100 PHE A CA 1
ATOM 777 C C . PHE A 1 100 ? 20.586 11.769 -22.250 1.00 71.62 100 PHE A C 1
ATOM 779 O O . PHE A 1 100 ? 19.364 11.924 -22.220 1.00 71.62 100 PHE A O 1
ATOM 786 N N . ALA A 1 101 ? 21.203 11.065 -23.201 1.00 77.00 101 ALA A N 1
ATOM 787 C CA . ALA A 1 101 ? 20.458 10.261 -24.156 1.00 77.00 101 ALA A CA 1
ATOM 788 C C . ALA A 1 101 ? 19.653 9.181 -23.406 1.00 77.00 101 ALA A C 1
ATOM 790 O O . ALA A 1 101 ? 20.179 8.596 -22.450 1.00 77.00 101 ALA A O 1
ATOM 791 N N . PRO A 1 102 ? 18.399 8.910 -23.814 1.00 77.50 102 PRO A N 1
ATOM 792 C CA . PRO A 1 102 ? 17.605 7.851 -23.206 1.00 77.50 102 PRO A CA 1
ATOM 793 C C . PRO A 1 102 ? 18.305 6.501 -23.383 1.00 77.50 102 PRO A C 1
ATOM 795 O O . PRO A 1 102 ? 18.932 6.253 -24.416 1.00 77.50 102 PRO A O 1
ATOM 798 N N . ALA A 1 103 ? 18.194 5.633 -22.375 1.00 83.50 103 ALA A N 1
ATOM 799 C CA . ALA A 1 103 ? 18.666 4.259 -22.489 1.00 83.50 103 ALA A CA 1
ATOM 800 C C . ALA A 1 103 ? 17.921 3.552 -23.629 1.00 83.50 103 ALA A C 1
ATOM 802 O O . ALA A 1 103 ? 16.711 3.730 -23.805 1.00 83.50 103 ALA A O 1
ATOM 803 N N . GLN A 1 104 ? 18.642 2.749 -24.408 1.00 89.75 104 GLN A N 1
ATOM 804 C CA . GLN A 1 104 ? 18.013 1.945 -25.448 1.00 89.75 104 GLN A CA 1
ATOM 805 C C . GLN A 1 104 ? 17.336 0.741 -24.788 1.00 89.75 104 GLN A C 1
ATOM 807 O O . GLN A 1 104 ? 18.014 -0.104 -24.209 1.00 89.75 104 GLN A O 1
ATOM 812 N N . LEU A 1 105 ? 16.008 0.661 -24.867 1.00 92.44 105 LEU A N 1
ATOM 813 C CA . LEU A 1 105 ? 15.270 -0.491 -24.349 1.00 92.44 105 LEU A CA 1
ATOM 814 C C . LEU A 1 105 ? 15.554 -1.745 -25.194 1.00 92.44 105 LEU A C 1
ATOM 816 O O . LEU A 1 105 ? 15.700 -1.626 -26.418 1.00 92.44 105 LEU A O 1
ATOM 820 N N . PRO A 1 106 ? 15.626 -2.937 -24.574 1.00 93.19 106 PRO A N 1
ATOM 821 C CA . PRO A 1 106 ? 15.845 -4.176 -25.305 1.00 93.19 106 PRO A CA 1
ATOM 822 C C . PRO A 1 106 ? 14.661 -4.482 -26.228 1.00 93.19 106 PRO A C 1
ATOM 824 O O . PRO A 1 106 ? 13.523 -4.086 -25.981 1.00 93.19 106 PRO A O 1
ATOM 827 N N . SER A 1 107 ? 14.920 -5.220 -27.306 1.00 92.06 107 SER A N 1
ATOM 828 C CA . SER A 1 107 ? 13.868 -5.737 -28.191 1.00 92.06 107 SER A CA 1
ATOM 829 C C . SER A 1 107 ? 13.431 -7.154 -27.835 1.00 92.06 107 SER A C 1
ATOM 831 O O . SER A 1 107 ? 12.458 -7.638 -28.409 1.00 92.06 107 SER A O 1
ATOM 833 N N . ASP A 1 108 ? 14.142 -7.827 -26.933 1.00 92.94 108 ASP A N 1
ATOM 834 C CA . ASP A 1 108 ? 13.923 -9.231 -26.595 1.00 92.94 108 ASP A CA 1
ATOM 835 C C . ASP A 1 108 ? 12.718 -9.429 -25.667 1.00 92.94 108 ASP A C 1
ATOM 837 O O . ASP A 1 108 ? 12.252 -8.510 -24.985 1.00 92.94 108 ASP A O 1
ATOM 841 N N . ASP A 1 109 ? 12.181 -10.643 -25.690 1.00 95.25 109 ASP A N 1
ATOM 842 C CA . ASP A 1 109 ? 11.203 -11.116 -24.708 1.00 95.25 109 ASP A CA 1
ATOM 843 C C . ASP A 1 109 ? 11.879 -11.270 -23.330 1.00 95.25 109 ASP A C 1
ATOM 845 O O . ASP A 1 109 ? 13.113 -11.312 -23.261 1.00 95.25 109 ASP A O 1
ATOM 849 N N . PRO A 1 110 ? 11.116 -11.290 -22.219 1.00 97.25 110 PRO A N 1
ATOM 850 C CA . PRO A 1 110 ? 11.712 -11.512 -20.904 1.00 97.25 110 PRO A CA 1
ATOM 851 C C . PRO A 1 110 ? 12.405 -12.879 -20.843 1.00 97.25 110 PRO A C 1
ATOM 853 O O . PRO A 1 110 ? 12.047 -13.799 -21.581 1.00 97.25 110 PRO A O 1
ATOM 856 N N . VAL A 1 111 ? 13.380 -13.018 -19.941 1.00 97.81 111 VAL A N 1
ATOM 857 C CA . VAL A 1 111 ? 14.120 -14.279 -19.747 1.00 97.81 111 VAL A CA 1
ATOM 858 C C . VAL A 1 111 ? 13.170 -15.437 -19.424 1.00 97.81 111 VAL A C 1
ATOM 860 O O . VAL A 1 111 ? 13.321 -16.523 -19.982 1.00 97.81 111 VAL A O 1
ATOM 863 N N . ASP A 1 112 ? 12.190 -15.189 -18.558 1.00 97.62 112 ASP A N 1
ATOM 864 C CA . ASP A 1 112 ? 11.118 -16.113 -18.214 1.00 97.62 112 ASP A CA 1
ATOM 865 C C . ASP A 1 112 ? 9.752 -15.413 -18.384 1.00 97.62 112 ASP A C 1
ATOM 867 O O . ASP A 1 112 ? 9.381 -14.568 -17.568 1.00 97.62 112 ASP A O 1
ATOM 871 N N . PRO A 1 113 ? 8.980 -15.720 -19.440 1.00 95.25 113 PRO A N 1
ATOM 872 C CA . PRO A 1 113 ? 7.672 -15.105 -19.663 1.00 95.25 113 PRO A CA 1
ATOM 873 C C . PRO A 1 113 ? 6.584 -15.573 -18.681 1.00 95.25 113 PRO A C 1
ATOM 875 O O . PRO A 1 113 ? 5.539 -14.919 -18.595 1.00 95.25 113 PRO A O 1
ATOM 878 N N . ASP A 1 114 ? 6.806 -16.671 -17.953 1.00 96.25 114 ASP A N 1
ATOM 879 C CA . ASP A 1 114 ? 5.872 -17.182 -16.948 1.00 96.25 114 ASP A CA 1
ATOM 880 C C . ASP A 1 114 ? 6.105 -16.530 -15.572 1.00 96.25 114 ASP A C 1
ATOM 882 O O . ASP A 1 114 ? 5.173 -16.445 -14.764 1.00 96.25 114 ASP A O 1
ATOM 886 N N . LEU A 1 115 ? 7.303 -15.977 -15.332 1.00 97.31 115 LEU A N 1
ATOM 887 C CA . LEU A 1 115 ? 7.610 -15.176 -14.147 1.00 97.31 115 LEU A CA 1
ATOM 888 C C . LEU A 1 115 ? 6.815 -13.862 -14.165 1.00 97.31 115 LEU A C 1
ATOM 890 O O . LEU A 1 115 ? 7.141 -12.913 -14.883 1.00 97.31 115 LEU A O 1
ATOM 894 N N . ARG A 1 116 ? 5.772 -13.797 -13.334 1.00 97.44 116 ARG A N 1
ATOM 895 C CA . ARG A 1 116 ? 4.872 -12.644 -13.204 1.00 97.44 116 ARG A CA 1
ATOM 896 C C . ARG A 1 116 ? 5.023 -11.966 -11.853 1.00 97.44 116 ARG A C 1
ATOM 898 O O . ARG A 1 116 ? 4.862 -12.604 -10.817 1.00 97.44 116 ARG A O 1
ATOM 905 N N . ILE A 1 117 ? 5.251 -10.659 -11.884 1.00 98.38 117 ILE A N 1
ATOM 906 C CA . ILE A 1 117 ? 5.472 -9.830 -10.698 1.00 98.38 117 ILE A CA 1
ATOM 907 C C . ILE A 1 117 ? 4.325 -8.824 -10.585 1.00 98.38 117 ILE A C 1
ATOM 909 O O . ILE A 1 117 ? 4.014 -8.140 -11.561 1.00 98.38 117 ILE A O 1
ATOM 913 N N . ALA A 1 118 ? 3.685 -8.725 -9.420 1.00 98.56 118 ALA A N 1
ATOM 914 C CA . ALA A 1 118 ? 2.658 -7.709 -9.192 1.00 98.56 118 ALA A CA 1
ATOM 915 C C . ALA A 1 118 ? 3.290 -6.385 -8.744 1.00 98.56 118 ALA A C 1
ATOM 917 O O . ALA A 1 118 ? 4.130 -6.355 -7.847 1.00 98.56 118 ALA A O 1
ATOM 918 N N . VAL A 1 119 ? 2.860 -5.274 -9.331 1.00 98.69 119 VAL A N 1
ATOM 919 C CA . VAL A 1 119 ? 3.211 -3.924 -8.869 1.00 98.69 119 VAL A CA 1
ATOM 920 C C . VAL A 1 119 ? 1.931 -3.195 -8.512 1.00 98.69 119 VAL A C 1
ATOM 922 O O . VAL A 1 119 ? 1.024 -3.119 -9.336 1.00 98.69 119 VAL A O 1
ATOM 925 N N . PHE A 1 120 ? 1.869 -2.646 -7.303 1.00 98.19 120 PHE A N 1
ATOM 926 C CA . PHE A 1 120 ? 0.762 -1.808 -6.853 1.00 98.19 120 PHE A CA 1
ATOM 927 C C . PHE A 1 120 ? 1.233 -0.361 -6.779 1.00 98.19 120 PHE A C 1
ATOM 929 O O . PHE A 1 120 ? 2.050 -0.022 -5.921 1.00 98.19 120 PHE A O 1
ATOM 936 N N . ASP A 1 121 ? 0.741 0.473 -7.694 1.00 96.81 121 ASP A N 1
ATOM 937 C CA . ASP A 1 121 ? 1.137 1.879 -7.784 1.00 96.81 121 ASP A CA 1
ATOM 938 C C . ASP A 1 121 ? 0.053 2.743 -8.471 1.00 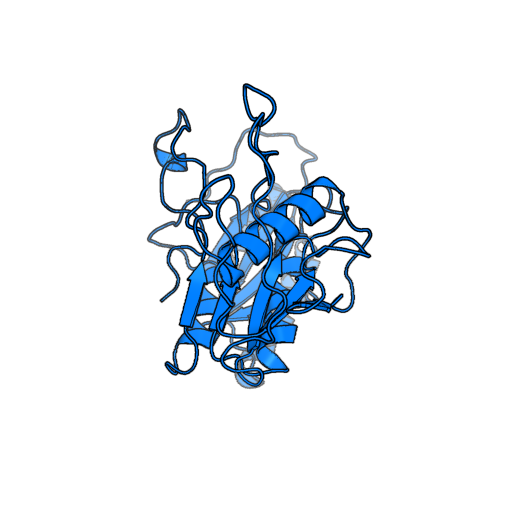96.81 121 ASP A C 1
ATOM 940 O O . ASP A 1 121 ? -1.129 2.387 -8.497 1.00 96.81 121 ASP A O 1
ATOM 944 N N . GLY A 1 122 ? 0.433 3.901 -9.009 1.00 95.12 122 GLY A N 1
ATOM 945 C CA . GLY A 1 122 ? -0.428 4.868 -9.678 1.00 95.12 122 GLY A CA 1
ATOM 946 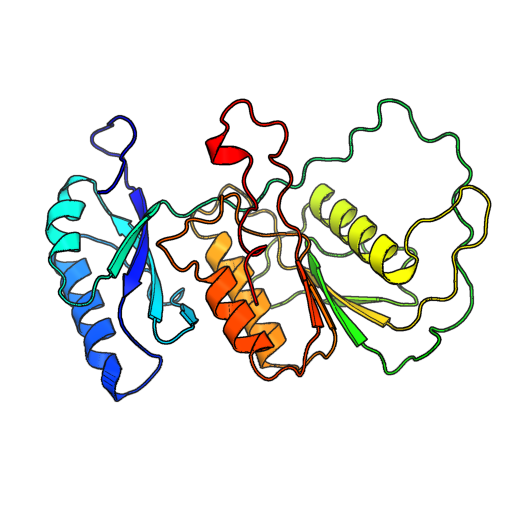C C . GLY A 1 122 ? -0.875 4.514 -11.095 1.00 95.12 122 GLY A C 1
ATOM 947 O O . GLY A 1 122 ? -1.665 5.256 -11.678 1.00 95.12 122 GLY A O 1
ATOM 948 N N . GLY A 1 123 ? -0.440 3.378 -11.642 1.00 96.31 123 GLY A N 1
ATOM 949 C CA . GLY A 1 123 ? -0.803 2.911 -12.978 1.00 96.31 123 GLY A CA 1
ATOM 950 C C . GLY A 1 123 ? 0.270 3.167 -14.035 1.00 96.31 123 GLY A C 1
ATOM 951 O O . GLY A 1 123 ? 1.346 3.694 -13.764 1.00 96.31 123 GLY A O 1
ATOM 952 N N . LEU A 1 124 ? -0.047 2.803 -15.280 1.00 97.44 124 LEU A N 1
ATOM 953 C CA . LEU A 1 124 ? 0.797 3.063 -16.444 1.00 97.44 124 LEU A CA 1
ATOM 954 C C . LEU A 1 124 ? 0.006 3.835 -17.497 1.00 97.44 124 LEU A C 1
ATOM 956 O O . LEU A 1 124 ? -1.115 3.463 -17.843 1.00 97.44 124 LEU A O 1
ATOM 960 N N . ALA A 1 125 ? 0.604 4.895 -18.038 1.00 95.81 125 ALA A N 1
ATOM 961 C CA . ALA A 1 125 ? -0.021 5.663 -19.106 1.00 95.81 125 ALA A CA 1
ATOM 962 C C . ALA A 1 125 ? -0.209 4.808 -20.382 1.00 95.81 125 ALA A C 1
ATOM 964 O O . ALA A 1 125 ? 0.680 4.019 -20.738 1.00 95.81 125 ALA A O 1
ATOM 965 N N . PRO A 1 126 ? -1.322 4.985 -21.123 1.00 93.25 126 PRO A N 1
ATOM 966 C CA . PRO A 1 126 ? -1.507 4.346 -22.421 1.00 93.25 126 PRO A CA 1
ATOM 967 C C . PRO A 1 126 ? -0.346 4.652 -23.374 1.00 93.25 126 PRO A C 1
ATOM 969 O O . PRO A 1 126 ? 0.089 5.795 -23.491 1.00 93.25 126 PRO A O 1
ATOM 972 N N . GLY A 1 127 ? 0.150 3.632 -24.078 1.00 91.75 127 GLY A N 1
ATOM 973 C CA . GLY A 1 127 ? 1.282 3.786 -24.999 1.00 91.75 127 GLY A CA 1
ATOM 974 C C . GLY A 1 127 ? 2.654 3.876 -24.321 1.00 91.75 127 GLY A C 1
ATOM 975 O O . GLY A 1 127 ? 3.623 4.244 -24.980 1.00 91.75 127 GLY A O 1
ATOM 976 N N . THR A 1 128 ? 2.752 3.533 -23.030 1.00 93.69 128 THR A N 1
ATOM 977 C CA . THR A 1 128 ? 4.035 3.388 -22.328 1.00 93.69 128 THR A CA 1
ATOM 978 C C . THR A 1 128 ? 5.022 2.511 -23.108 1.00 93.69 128 THR A C 1
ATOM 980 O O . THR A 1 128 ? 4.661 1.466 -23.654 1.00 93.69 128 THR A O 1
ATOM 983 N N . LEU A 1 129 ? 6.301 2.899 -23.102 1.00 93.19 129 LEU A N 1
ATOM 984 C CA . LEU A 1 129 ? 7.387 2.120 -23.711 1.00 93.19 129 LEU A CA 1
ATOM 985 C C . LEU A 1 129 ? 7.614 0.765 -23.019 1.00 93.19 129 LEU A C 1
ATOM 987 O O . LEU A 1 129 ? 8.273 -0.108 -23.576 1.00 93.19 129 LEU A O 1
ATOM 991 N N . LEU A 1 130 ? 7.049 0.580 -21.823 1.00 96.12 130 LEU A N 1
ATOM 992 C CA . LEU A 1 130 ? 7.149 -0.654 -21.046 1.00 96.12 130 LEU A CA 1
ATOM 993 C C . LEU A 1 130 ? 6.144 -1.728 -21.488 1.00 96.12 130 LEU A C 1
ATOM 995 O O . LEU A 1 130 ? 6.264 -2.869 -21.055 1.00 96.12 130 LEU A O 1
ATOM 999 N N . ALA A 1 131 ? 5.184 -1.394 -22.361 1.00 95.75 131 ALA A N 1
ATOM 1000 C CA . ALA A 1 131 ? 4.028 -2.238 -22.687 1.00 95.75 131 ALA A CA 1
ATOM 1001 C C . ALA A 1 131 ? 4.382 -3.643 -23.204 1.00 95.75 131 ALA A C 1
ATOM 1003 O O . ALA A 1 131 ? 3.551 -4.544 -23.149 1.00 95.75 131 ALA A O 1
ATOM 1004 N N . LYS A 1 132 ? 5.608 -3.851 -23.699 1.00 95.94 132 LYS A N 1
ATOM 1005 C CA . LYS A 1 132 ? 6.085 -5.179 -24.096 1.00 95.94 132 LYS A CA 1
ATOM 1006 C C . LYS A 1 132 ? 6.186 -6.155 -22.911 1.00 95.94 132 LYS A C 1
ATOM 1008 O O . LYS A 1 132 ? 5.930 -7.341 -23.090 1.00 95.94 132 LYS A O 1
ATOM 1013 N N . TRP A 1 133 ? 6.547 -5.670 -21.725 1.00 98.12 133 TRP A N 1
ATOM 1014 C CA . TRP A 1 133 ? 6.782 -6.495 -20.531 1.00 98.12 133 TRP A CA 1
ATOM 1015 C C . TRP A 1 133 ? 5.757 -6.246 -19.430 1.00 98.12 133 TRP A C 1
ATOM 1017 O O . TRP A 1 133 ? 5.906 -6.772 -18.329 1.00 98.12 133 TRP A O 1
ATOM 1027 N N . THR A 1 134 ? 4.734 -5.433 -19.693 1.00 98.19 134 THR A N 1
ATOM 1028 C CA . THR A 1 134 ? 3.769 -5.026 -18.675 1.00 98.19 134 THR A CA 1
ATOM 1029 C C . THR A 1 134 ? 2.332 -5.222 -19.132 1.00 98.19 134 THR A C 1
ATOM 1031 O O . THR A 1 134 ? 1.977 -4.996 -20.287 1.00 98.19 134 THR A O 1
ATOM 1034 N N . THR A 1 135 ? 1.478 -5.611 -18.191 1.00 97.88 135 THR A N 1
ATOM 1035 C CA . THR A 1 135 ? 0.023 -5.539 -18.316 1.00 97.88 135 THR A CA 1
ATOM 1036 C C . THR A 1 135 ? -0.470 -4.485 -17.336 1.00 97.88 135 THR A C 1
ATOM 1038 O O . THR A 1 135 ? -0.262 -4.622 -16.135 1.00 97.88 135 THR A O 1
ATOM 1041 N N . SER A 1 136 ? -1.106 -3.422 -17.830 1.00 97.38 136 SER A N 1
ATOM 1042 C CA . SER A 1 136 ? -1.757 -2.441 -16.956 1.00 97.38 136 SER A CA 1
ATOM 1043 C C . SER A 1 136 ? -3.160 -2.925 -16.603 1.00 97.38 136 SER A C 1
ATOM 1045 O O . SER A 1 136 ? -3.938 -3.278 -17.490 1.00 97.38 136 SER A O 1
ATOM 1047 N N . VAL A 1 137 ? -3.465 -2.962 -15.308 1.00 97.12 137 VAL A N 1
ATOM 1048 C CA . VAL A 1 137 ? -4.723 -3.464 -14.760 1.00 97.12 137 VAL A CA 1
ATOM 1049 C C . VAL A 1 137 ? -5.369 -2.379 -13.906 1.00 97.12 137 VAL A C 1
ATOM 1051 O O . VAL A 1 137 ? -4.715 -1.772 -13.057 1.00 97.12 137 VAL A O 1
ATOM 1054 N N . GLU A 1 138 ? -6.669 -2.169 -14.105 1.00 95.38 138 GLU A N 1
ATOM 1055 C CA . GLU A 1 138 ? -7.495 -1.311 -13.256 1.00 95.38 138 GLU A CA 1
ATOM 1056 C C . GLU A 1 138 ? -8.443 -2.176 -12.415 1.00 95.38 138 GLU A C 1
ATOM 1058 O O . GLU A 1 138 ? -9.434 -2.691 -12.943 1.00 95.38 138 GLU A O 1
ATOM 1063 N N . PRO A 1 139 ? -8.145 -2.381 -11.120 1.00 92.69 139 PRO A N 1
ATOM 1064 C CA . PRO A 1 139 ? -9.063 -3.034 -10.199 1.00 92.69 139 PRO A CA 1
ATOM 1065 C C . PRO A 1 139 ? -10.423 -2.318 -10.113 1.00 92.69 139 PRO A C 1
ATOM 1067 O O . PRO A 1 139 ? -10.516 -1.108 -10.348 1.00 92.69 139 PRO A O 1
ATOM 1070 N N . PRO A 1 140 ? -11.495 -3.026 -9.717 1.00 91.00 140 PRO A N 1
ATOM 1071 C CA . PRO A 1 140 ? -12.788 -2.403 -9.462 1.00 91.00 140 PRO A CA 1
ATOM 1072 C C . PRO A 1 140 ? -12.708 -1.268 -8.430 1.00 91.00 140 PRO A C 1
ATOM 1074 O O . PRO A 1 140 ? -11.986 -1.352 -7.438 1.00 91.00 140 PRO A O 1
ATOM 1077 N N . GLY A 1 141 ? -13.504 -0.217 -8.640 1.00 87.81 141 GLY A N 1
ATOM 1078 C CA . GLY A 1 141 ? -13.653 0.882 -7.679 1.00 87.81 141 GLY A CA 1
ATOM 1079 C C . GLY A 1 141 ? -12.534 1.925 -7.697 1.00 87.81 141 GLY A C 1
ATOM 1080 O O . GLY A 1 141 ? -12.499 2.774 -6.808 1.00 87.81 141 GLY A O 1
ATOM 1081 N N . VAL A 1 142 ? -11.628 1.880 -8.675 1.00 92.62 142 VAL A N 1
ATOM 1082 C CA . VAL A 1 142 ? -10.600 2.907 -8.888 1.00 92.62 142 VAL A CA 1
ATOM 1083 C C . VAL A 1 142 ? -11.185 4.077 -9.687 1.00 92.62 142 VAL A C 1
ATOM 1085 O O . VAL A 1 142 ? -11.863 3.875 -10.694 1.00 92.62 142 VAL A O 1
ATOM 1088 N N . SER A 1 143 ? -10.934 5.303 -9.225 1.00 93.81 143 SER A N 1
ATOM 1089 C CA . SER A 1 143 ? -11.429 6.543 -9.846 1.00 93.81 143 SER A CA 1
ATOM 1090 C C . SER A 1 143 ? -10.480 7.032 -10.954 1.00 93.81 143 SER A C 1
ATOM 1092 O O . SER A 1 143 ? -9.748 6.226 -11.544 1.00 93.81 143 SER A O 1
ATOM 1094 N N . ALA A 1 144 ? -10.492 8.323 -11.304 1.00 95.00 144 ALA A N 1
ATOM 1095 C CA . ALA A 1 144 ? -9.695 8.811 -12.427 1.00 95.00 144 ALA A CA 1
ATOM 1096 C C . ALA A 1 144 ? -8.188 8.725 -12.130 1.00 95.00 144 ALA A C 1
ATOM 1098 O O . ALA A 1 144 ? -7.751 8.829 -10.986 1.00 95.00 144 ALA A O 1
ATOM 1099 N N . ALA A 1 145 ? -7.385 8.508 -13.170 1.00 94.81 145 ALA A N 1
ATOM 1100 C CA . ALA A 1 145 ? -5.934 8.482 -13.036 1.00 94.81 145 ALA A CA 1
ATOM 1101 C C . ALA A 1 145 ? -5.368 9.900 -12.864 1.00 94.81 145 ALA A C 1
ATOM 1103 O O . ALA A 1 145 ? -5.832 10.847 -13.504 1.00 94.81 145 ALA A O 1
ATOM 1104 N N . VAL A 1 146 ? -4.314 10.027 -12.058 1.00 93.06 146 VAL A N 1
ATOM 1105 C CA . VAL A 1 146 ? -3.593 11.287 -11.847 1.00 93.06 146 VAL A CA 1
ATOM 1106 C C . VAL A 1 146 ? -2.253 11.230 -12.588 1.00 93.06 146 VAL A C 1
ATOM 1108 O O . VAL A 1 146 ? -1.491 10.291 -12.362 1.00 93.06 146 VAL A O 1
ATOM 1111 N N . PRO A 1 147 ? -1.903 12.221 -13.434 1.00 91.94 147 PRO A N 1
ATOM 1112 C CA . PRO A 1 147 ? -0.669 12.187 -14.225 1.00 91.94 147 PRO A CA 1
ATOM 1113 C C . PRO A 1 147 ? 0.605 11.915 -13.413 1.00 91.94 147 PRO A C 1
ATOM 1115 O O . PRO A 1 147 ? 1.361 11.018 -13.763 1.00 91.94 147 PRO A O 1
ATOM 1118 N N . GLY A 1 148 ? 0.798 12.600 -12.280 1.00 90.88 148 GLY A N 1
ATOM 1119 C CA . GLY A 1 148 ? 1.978 12.382 -11.432 1.00 90.88 148 GLY A CA 1
ATOM 1120 C C . GLY A 1 148 ? 2.047 10.982 -10.806 1.00 90.88 148 GLY A C 1
ATOM 1121 O O . GLY A 1 148 ? 3.135 10.460 -10.588 1.00 90.88 148 GLY A O 1
ATOM 1122 N N . GLN A 1 149 ? 0.898 10.342 -10.565 1.00 93.12 149 GLN A N 1
ATOM 1123 C CA . GLN A 1 149 ? 0.842 8.958 -10.087 1.00 93.12 149 GLN A CA 1
ATOM 1124 C C . GLN A 1 149 ? 1.166 7.967 -11.221 1.00 93.12 149 GLN A C 1
ATOM 1126 O O . GLN A 1 149 ? 1.842 6.971 -10.982 1.00 93.12 149 GLN A O 1
ATOM 1131 N N . LEU A 1 150 ? 0.748 8.252 -12.462 1.00 95.00 150 LEU A N 1
ATOM 1132 C CA . LEU A 1 150 ? 1.127 7.453 -13.637 1.00 95.00 150 LEU A CA 1
ATOM 1133 C C . LEU A 1 150 ? 2.631 7.542 -13.930 1.00 95.00 150 LEU A C 1
ATOM 1135 O O . LEU A 1 150 ? 3.244 6.535 -14.284 1.00 95.00 150 LEU A O 1
ATOM 1139 N N . ASP A 1 151 ? 3.222 8.728 -13.774 1.00 93.88 151 ASP A N 1
ATOM 1140 C CA . ASP A 1 151 ? 4.665 8.930 -13.928 1.00 93.88 151 ASP A CA 1
ATOM 1141 C C . ASP A 1 151 ? 5.440 8.133 -12.867 1.00 93.88 151 ASP A C 1
ATOM 1143 O O . ASP A 1 151 ? 6.383 7.413 -13.194 1.00 93.88 151 ASP A O 1
ATOM 1147 N N . HIS A 1 152 ? 4.992 8.169 -11.609 1.00 94.50 152 HIS A N 1
ATOM 1148 C CA . HIS A 1 152 ? 5.589 7.363 -10.542 1.00 94.50 152 HIS A CA 1
ATOM 1149 C C . HIS A 1 152 ? 5.447 5.857 -10.799 1.00 94.50 152 HIS A C 1
ATOM 1151 O O . HIS A 1 152 ? 6.428 5.120 -10.700 1.00 94.50 152 HIS A O 1
ATOM 1157 N N . GLY A 1 153 ? 4.267 5.397 -11.223 1.00 96.12 153 GLY A N 1
ATOM 1158 C CA . GLY A 1 153 ? 4.051 3.999 -11.585 1.00 96.12 153 GLY A CA 1
ATOM 1159 C C . GLY A 1 153 ? 4.939 3.546 -12.750 1.00 96.12 153 GLY A C 1
ATOM 1160 O O . GLY A 1 153 ? 5.446 2.416 -12.741 1.00 96.12 153 GLY A O 1
ATOM 1161 N N . HIS A 1 154 ? 5.195 4.427 -13.722 1.00 96.06 154 HIS A N 1
ATOM 1162 C CA . HIS A 1 154 ? 6.162 4.192 -14.793 1.00 96.06 154 HIS A CA 1
ATOM 1163 C C . HIS A 1 154 ? 7.586 4.037 -14.247 1.00 96.06 154 HIS A C 1
ATOM 1165 O O . HIS A 1 154 ? 8.251 3.052 -14.573 1.00 96.06 154 HIS A O 1
ATOM 1171 N N . ASP A 1 155 ? 8.038 4.965 -13.403 1.00 94.44 155 ASP A N 1
ATOM 1172 C CA . ASP A 1 155 ? 9.384 4.957 -12.825 1.00 94.44 155 ASP A CA 1
ATOM 1173 C C . ASP A 1 155 ? 9.627 3.708 -11.962 1.00 94.44 155 ASP A C 1
ATOM 1175 O O . ASP A 1 155 ? 10.642 3.027 -12.132 1.00 94.44 155 ASP A O 1
ATOM 1179 N N . VAL A 1 156 ? 8.664 3.342 -11.109 1.00 96.12 156 VAL A N 1
ATOM 1180 C CA . VAL A 1 156 ? 8.701 2.123 -10.281 1.00 96.12 156 VAL A CA 1
ATOM 1181 C C . VAL A 1 156 ? 8.801 0.871 -11.148 1.00 96.12 156 VAL A C 1
ATOM 1183 O O . VAL A 1 156 ? 9.645 0.005 -10.914 1.00 96.12 156 VAL A O 1
ATOM 1186 N N . THR A 1 157 ? 7.968 0.775 -12.185 1.00 97.88 157 THR A N 1
ATOM 1187 C CA . THR A 1 157 ? 7.945 -0.406 -13.061 1.00 97.88 157 THR A CA 1
ATOM 1188 C C . THR A 1 157 ? 9.219 -0.516 -13.892 1.00 97.88 157 THR A C 1
ATOM 1190 O O . THR A 1 157 ? 9.744 -1.611 -14.079 1.00 97.88 157 THR A O 1
ATOM 1193 N N . SER A 1 158 ? 9.744 0.615 -14.364 1.00 96.12 158 SER A N 1
ATOM 1194 C CA . SER A 1 158 ? 11.015 0.679 -15.085 1.00 96.12 158 SER A CA 1
ATOM 1195 C C . SER A 1 158 ? 12.179 0.223 -14.201 1.00 96.12 158 SER A C 1
ATOM 1197 O O . SER A 1 158 ? 12.969 -0.630 -14.609 1.00 96.12 158 SER A O 1
ATOM 1199 N N . ALA A 1 159 ? 12.242 0.715 -12.958 1.00 95.69 159 ALA A N 1
ATOM 1200 C CA . ALA A 1 159 ? 13.259 0.312 -11.992 1.00 95.69 159 ALA A CA 1
ATOM 1201 C C . ALA A 1 159 ? 13.189 -1.187 -11.662 1.00 95.69 159 ALA A C 1
ATOM 1203 O O . ALA A 1 159 ? 14.228 -1.831 -11.541 1.00 95.69 159 ALA A O 1
ATOM 1204 N N . LEU A 1 160 ? 11.988 -1.763 -11.566 1.00 97.25 160 LEU A N 1
ATOM 1205 C CA . LEU A 1 160 ? 11.813 -3.198 -11.339 1.00 97.25 160 LEU A CA 1
ATOM 1206 C C . LEU A 1 160 ? 12.296 -4.033 -12.533 1.00 97.25 160 LEU A C 1
ATOM 1208 O O . LEU A 1 160 ? 13.002 -5.022 -12.346 1.00 97.25 160 LEU A O 1
ATOM 1212 N N . LEU A 1 161 ? 11.937 -3.634 -13.755 1.00 97.12 161 LEU A N 1
ATOM 1213 C CA . LEU A 1 161 ? 12.296 -4.369 -14.971 1.00 97.12 161 LEU A CA 1
ATOM 1214 C C . LEU A 1 161 ? 13.796 -4.309 -15.280 1.00 97.12 161 LEU A C 1
ATOM 1216 O O . LEU A 1 161 ? 14.362 -5.302 -15.738 1.00 97.12 161 LEU A O 1
ATOM 1220 N N . PHE A 1 162 ? 14.429 -3.155 -15.057 1.00 95.75 162 PHE A N 1
ATOM 1221 C CA . PHE A 1 162 ? 15.765 -2.878 -15.590 1.00 95.75 162 PHE A CA 1
ATOM 1222 C C . PHE A 1 162 ? 16.817 -2.500 -14.546 1.00 95.75 162 PHE A C 1
ATOM 1224 O O . PHE A 1 162 ? 18.004 -2.440 -14.871 1.00 95.75 162 PHE A O 1
ATOM 1231 N N . GLY A 1 163 ? 16.416 -2.243 -13.301 1.00 93.12 163 GLY A N 1
ATOM 1232 C CA . GLY A 1 163 ? 17.305 -1.725 -12.269 1.00 93.12 163 GLY A CA 1
ATOM 1233 C C . GLY A 1 163 ? 17.867 -0.343 -12.612 1.00 93.12 163 GLY A C 1
ATOM 1234 O O . GLY A 1 163 ? 17.248 0.469 -13.301 1.00 93.12 163 GLY A O 1
ATOM 1235 N N . SER A 1 164 ? 19.069 -0.065 -12.108 1.00 90.75 164 SER A N 1
ATOM 1236 C CA . SER A 1 164 ? 19.782 1.182 -12.390 1.00 90.75 164 SER A CA 1
ATOM 1237 C C . SER A 1 164 ? 20.311 1.200 -13.821 1.00 90.75 164 SER A C 1
ATOM 1239 O O . SER A 1 164 ? 21.197 0.423 -14.174 1.00 90.75 164 SER A O 1
ATOM 1241 N N . LEU A 1 165 ? 19.811 2.136 -14.624 1.00 89.88 165 LEU A N 1
ATOM 1242 C CA . LEU A 1 165 ? 20.252 2.335 -16.001 1.00 89.88 165 LEU A CA 1
ATOM 1243 C C . LEU A 1 165 ? 21.438 3.297 -16.087 1.00 89.88 165 LEU A C 1
ATOM 1245 O O . LEU A 1 165 ? 21.491 4.311 -15.387 1.00 89.88 165 LEU A O 1
ATOM 1249 N N . VAL A 1 166 ? 22.359 3.008 -17.006 1.00 86.94 166 VAL A N 1
ATOM 1250 C CA . VAL A 1 166 ? 23.456 3.910 -17.366 1.00 86.94 166 VAL A CA 1
ATOM 1251 C C . VAL A 1 166 ? 23.072 4.677 -18.637 1.00 86.94 166 VAL A C 1
ATOM 1253 O O . VAL A 1 166 ? 22.739 4.058 -19.649 1.00 86.94 166 VAL A O 1
ATOM 1256 N N . PRO A 1 167 ? 23.108 6.021 -18.623 1.00 84.12 167 PRO A N 1
ATOM 1257 C CA . PRO A 1 167 ? 22.877 6.835 -19.809 1.00 84.12 167 PRO A CA 1
ATOM 1258 C C . PRO A 1 167 ? 23.651 6.391 -21.053 1.00 84.12 167 PRO A C 1
ATOM 1260 O O . PRO A 1 167 ? 24.874 6.278 -21.023 1.00 84.12 167 PRO A O 1
ATOM 1263 N N . GLY A 1 168 ? 22.940 6.222 -22.169 1.00 84.25 168 GLY A N 1
ATOM 1264 C CA . GLY A 1 168 ? 23.526 5.832 -23.454 1.00 84.25 168 GLY A CA 1
ATOM 1265 C C . GLY A 1 168 ? 23.886 4.349 -23.586 1.00 84.25 168 GLY A C 1
ATOM 1266 O O . GLY A 1 168 ? 24.233 3.923 -24.687 1.00 84.25 168 GLY A O 1
ATOM 1267 N N . GLU A 1 169 ? 23.769 3.558 -22.519 1.00 90.06 169 GLU A N 1
ATOM 1268 C CA . GLU A 1 169 ? 23.884 2.102 -22.585 1.00 90.06 169 GLU A CA 1
ATOM 1269 C C . GLU A 1 169 ? 22.508 1.460 -22.811 1.00 90.06 169 GLU A C 1
ATOM 1271 O O . GLU A 1 169 ? 21.456 2.047 -22.529 1.00 90.06 169 GLU A O 1
ATOM 1276 N N . ALA A 1 170 ? 22.509 0.254 -23.381 1.00 91.94 170 ALA A N 1
ATOM 1277 C CA . ALA A 1 170 ? 21.285 -0.516 -23.547 1.00 91.94 170 ALA A CA 1
ATOM 1278 C C . ALA A 1 170 ? 20.812 -1.044 -22.186 1.00 91.94 170 ALA A C 1
ATOM 1280 O O . ALA A 1 170 ? 21.615 -1.540 -21.393 1.00 91.94 170 ALA A O 1
ATOM 1281 N N . ALA A 1 171 ? 19.509 -0.955 -21.930 1.00 94.19 171 ALA A N 1
ATOM 1282 C CA . ALA A 1 171 ? 18.902 -1.563 -20.756 1.00 94.19 171 ALA A CA 1
ATOM 1283 C C . ALA A 1 171 ? 19.003 -3.101 -20.842 1.00 94.19 171 ALA A C 1
ATOM 1285 O O . ALA A 1 171 ? 18.917 -3.660 -21.943 1.00 94.19 171 ALA A O 1
ATOM 1286 N N . PRO A 1 172 ? 19.192 -3.800 -19.709 1.00 94.88 172 PRO A N 1
ATOM 1287 C CA . PRO A 1 172 ? 19.268 -5.256 -19.697 1.00 94.88 172 PRO A CA 1
ATOM 1288 C C . PRO A 1 172 ? 17.926 -5.888 -20.083 1.00 94.88 172 PRO A C 1
ATOM 1290 O O . PRO A 1 172 ? 16.867 -5.289 -19.904 1.00 94.88 172 PRO A O 1
ATOM 1293 N N . THR A 1 173 ? 17.960 -7.129 -20.572 1.00 96.44 173 THR A N 1
ATOM 1294 C CA . THR A 1 173 ? 16.744 -7.928 -20.766 1.00 96.44 173 THR A CA 1
ATOM 1295 C C . THR A 1 173 ? 16.069 -8.170 -19.409 1.00 96.44 173 THR A C 1
ATOM 1297 O O . THR A 1 173 ? 16.743 -8.638 -18.487 1.00 96.44 173 THR A O 1
ATOM 1300 N N . PRO A 1 174 ? 14.765 -7.876 -19.260 1.00 97.31 174 PRO A N 1
ATOM 1301 C CA . PRO A 1 174 ? 14.066 -8.090 -18.000 1.00 97.31 174 PRO A CA 1
ATOM 1302 C C . PRO A 1 174 ? 13.894 -9.585 -17.720 1.00 97.31 174 PRO A C 1
ATOM 1304 O O . PRO A 1 174 ? 13.774 -10.400 -18.637 1.00 97.31 174 PRO A O 1
ATOM 1307 N N . TYR A 1 175 ? 13.855 -9.956 -16.441 1.00 97.00 175 TYR A N 1
ATOM 1308 C CA . TYR A 1 175 ? 13.730 -11.361 -16.045 1.00 97.00 175 TYR A CA 1
ATOM 1309 C C . TYR A 1 175 ? 12.332 -11.936 -16.267 1.00 97.00 175 TYR A C 1
ATOM 1311 O O . TYR A 1 175 ? 12.219 -13.111 -16.590 1.00 97.00 175 TYR A O 1
ATOM 1319 N N . GLY A 1 176 ? 11.292 -11.118 -16.114 1.00 97.62 176 GLY A N 1
ATOM 1320 C CA . GLY A 1 176 ? 9.899 -11.540 -16.211 1.00 97.62 176 GLY A CA 1
ATOM 1321 C C . GLY A 1 176 ? 8.992 -10.433 -16.726 1.00 97.62 176 GLY A C 1
ATOM 1322 O O . GLY A 1 176 ? 9.460 -9.428 -17.270 1.00 97.62 176 GLY A O 1
ATOM 1323 N N . VAL A 1 177 ? 7.688 -10.616 -16.539 1.00 98.38 177 VAL A N 1
ATOM 1324 C CA . VAL A 1 177 ? 6.664 -9.621 -16.875 1.00 98.38 177 VAL A CA 1
ATOM 1325 C C . VAL A 1 177 ? 5.999 -9.064 -15.620 1.00 98.38 177 VAL A C 1
ATOM 1327 O O . VAL A 1 177 ? 5.964 -9.702 -14.567 1.00 98.38 177 VAL A O 1
ATOM 1330 N N . VAL A 1 178 ? 5.441 -7.864 -15.741 1.00 98.69 178 VAL A N 1
ATOM 1331 C CA . VAL A 1 178 ? 4.791 -7.155 -14.637 1.00 98.69 178 VAL A CA 1
ATOM 1332 C C . VAL A 1 178 ? 3.296 -7.027 -14.887 1.00 98.69 178 VAL A C 1
ATOM 1334 O O . VAL A 1 178 ? 2.873 -6.521 -15.925 1.00 98.69 178 VAL A O 1
ATOM 1337 N N . ASP A 1 179 ? 2.495 -7.411 -13.902 1.00 98.56 179 ASP A N 1
ATOM 1338 C CA . ASP A 1 179 ? 1.099 -6.997 -13.812 1.00 98.56 179 ASP A CA 1
ATOM 1339 C C . ASP A 1 179 ? 1.049 -5.744 -12.926 1.00 98.56 179 ASP A C 1
ATOM 1341 O O . ASP A 1 179 ? 1.282 -5.809 -11.719 1.00 98.56 179 ASP A O 1
ATOM 1345 N N . HIS A 1 180 ? 0.813 -4.584 -13.537 1.00 98.69 180 HIS A N 1
ATOM 1346 C CA . HIS A 1 180 ? 0.776 -3.302 -12.844 1.00 98.69 180 HIS A CA 1
ATOM 1347 C C . HIS A 1 180 ? -0.667 -2.933 -12.508 1.00 98.69 180 HIS A C 1
ATOM 1349 O O . HIS A 1 180 ? -1.440 -2.547 -13.389 1.00 98.69 180 HIS A O 1
ATOM 1355 N N . PHE A 1 181 ? -1.009 -2.996 -11.228 1.00 98.44 181 PHE A N 1
ATOM 1356 C CA . PHE A 1 181 ? -2.315 -2.647 -10.692 1.00 98.44 181 PHE A CA 1
ATOM 1357 C C . PHE A 1 181 ? -2.341 -1.179 -10.272 1.00 98.44 181 PHE A C 1
ATOM 1359 O O . PHE A 1 181 ? -1.619 -0.766 -9.362 1.00 98.44 181 PHE A O 1
ATOM 1366 N N . ARG A 1 182 ? -3.210 -0.395 -10.916 1.00 97.50 182 ARG A N 1
ATOM 1367 C CA . ARG A 1 182 ? -3.470 0.989 -10.516 1.00 97.50 182 ARG A CA 1
ATOM 1368 C C . ARG A 1 182 ? -4.340 0.997 -9.265 1.00 97.50 182 ARG A C 1
ATOM 1370 O O . ARG A 1 182 ? -5.535 0.741 -9.348 1.00 97.50 182 ARG A O 1
ATOM 1377 N N . VAL A 1 183 ? -3.750 1.279 -8.111 1.00 96.38 183 VAL A N 1
ATOM 1378 C CA . VAL A 1 183 ? -4.471 1.315 -6.827 1.00 96.38 183 VAL A CA 1
ATOM 1379 C C . VAL A 1 183 ? -4.658 2.723 -6.280 1.00 96.38 183 VAL A C 1
ATOM 1381 O O . VAL A 1 183 ? -5.445 2.887 -5.352 1.00 96.38 183 VAL A O 1
ATOM 1384 N N . LEU A 1 184 ? -3.994 3.720 -6.869 1.00 94.94 184 LEU A N 1
ATOM 1385 C CA . LEU A 1 184 ? -4.168 5.140 -6.562 1.00 94.94 184 LEU A CA 1
ATOM 1386 C C . LEU A 1 184 ? -5.069 5.824 -7.600 1.00 94.94 184 LEU A C 1
ATOM 1388 O O . LEU A 1 184 ? -5.150 5.406 -8.763 1.00 94.94 184 LEU A O 1
ATOM 1392 N N . ASP A 1 185 ? -5.765 6.869 -7.164 1.00 93.19 185 ASP A N 1
ATOM 1393 C CA . ASP A 1 185 ? -6.656 7.657 -8.007 1.00 93.19 185 ASP A CA 1
ATOM 1394 C C . ASP A 1 185 ? -6.726 9.134 -7.572 1.00 93.19 185 ASP A C 1
ATOM 1396 O O . ASP A 1 185 ? -5.987 9.600 -6.699 1.00 93.19 185 ASP A O 1
ATOM 1400 N N . ASP A 1 186 ? -7.597 9.891 -8.237 1.00 90.75 186 ASP A N 1
ATOM 1401 C CA . ASP A 1 186 ? -7.833 11.319 -8.027 1.00 90.75 186 ASP A CA 1
ATOM 1402 C C . ASP A 1 186 ? -8.571 11.663 -6.731 1.00 90.75 186 ASP A C 1
ATOM 1404 O O . ASP A 1 186 ? -8.725 12.844 -6.417 1.00 90.75 186 ASP A O 1
ATOM 1408 N N . LYS A 1 187 ? -8.987 10.665 -5.945 1.00 85.44 187 LYS A N 1
ATOM 1409 C CA . LYS A 1 187 ? -9.526 10.906 -4.603 1.00 85.44 187 LYS A CA 1
ATOM 1410 C C . LYS A 1 187 ? -8.432 11.147 -3.572 1.00 85.44 187 LYS A C 1
ATOM 1412 O O . LYS A 1 187 ? -8.755 11.544 -2.445 1.00 85.44 187 LYS A O 1
ATOM 1417 N N . ALA A 1 188 ? -7.169 10.976 -3.965 1.00 74.94 188 ALA A N 1
ATOM 1418 C CA . ALA A 1 188 ? -6.023 11.133 -3.094 1.00 74.94 188 ALA A CA 1
ATOM 1419 C C . ALA A 1 188 ? -6.047 12.437 -2.291 1.00 74.94 188 ALA A C 1
ATOM 1421 O O . ALA A 1 188 ? -6.192 13.532 -2.837 1.00 74.94 188 ALA A O 1
ATOM 1422 N N . GLY A 1 189 ? -5.947 12.313 -0.967 1.00 71.88 189 GLY A N 1
ATOM 1423 C CA . GLY A 1 189 ? -5.953 13.440 -0.032 1.00 71.88 189 GLY A CA 1
ATOM 1424 C C . GLY A 1 189 ? -7.301 14.149 0.185 1.00 71.88 189 GLY A C 1
ATOM 1425 O O . GLY A 1 189 ? -7.389 14.970 1.105 1.00 71.88 189 GLY A O 1
ATOM 1426 N N . SER A 1 190 ? -8.339 13.842 -0.599 1.00 80.19 190 SER A N 1
ATOM 1427 C CA . SER A 1 190 ? -9.700 14.378 -0.424 1.00 80.19 190 SER A CA 1
ATOM 1428 C C . SER A 1 190 ? -10.634 13.415 0.311 1.00 80.19 190 SER A C 1
ATOM 1430 O O . SER A 1 190 ? -11.507 13.864 1.053 1.00 80.19 190 SER A O 1
ATOM 1432 N N . ASP A 1 191 ? -10.426 12.108 0.140 1.00 83.44 191 ASP A N 1
ATOM 1433 C CA . ASP A 1 191 ? -11.181 11.060 0.820 1.00 83.44 191 ASP A CA 1
ATOM 1434 C C . ASP A 1 191 ? -10.473 10.665 2.130 1.00 83.44 191 ASP A C 1
ATOM 1436 O O . ASP A 1 191 ? -9.335 10.184 2.088 1.00 83.44 191 ASP A O 1
ATOM 1440 N N . PRO A 1 192 ? -11.106 10.844 3.305 1.00 84.12 192 PRO A N 1
ATOM 1441 C CA . PRO A 1 192 ? -10.504 10.468 4.582 1.00 84.12 192 PRO A CA 1
ATOM 1442 C C . PRO A 1 192 ? -10.318 8.947 4.743 1.00 84.12 192 PRO A C 1
ATOM 1444 O O . PRO A 1 192 ? -9.592 8.513 5.638 1.00 84.12 192 PRO A O 1
ATOM 1447 N N . PHE A 1 193 ? -10.937 8.135 3.880 1.00 88.94 193 PHE A N 1
ATOM 1448 C CA . PHE A 1 193 ? -10.867 6.674 3.888 1.00 88.94 193 PHE A CA 1
ATOM 1449 C C . PHE A 1 193 ? -10.052 6.088 2.733 1.00 88.94 193 PHE A C 1
ATOM 1451 O O . PHE A 1 193 ? -10.024 4.866 2.577 1.00 88.94 193 PHE A O 1
ATOM 1458 N N . GLU A 1 194 ? -9.349 6.923 1.961 1.00 90.88 194 GLU A N 1
ATOM 1459 C CA . GLU A 1 194 ? -8.511 6.500 0.829 1.00 90.88 194 GLU A CA 1
ATOM 1460 C C . GLU A 1 194 ? -7.616 5.302 1.184 1.00 90.88 194 GLU A C 1
ATOM 1462 O O . GLU A 1 194 ? -7.539 4.324 0.444 1.00 90.88 194 GLU A O 1
ATOM 1467 N N . LEU A 1 195 ? -6.979 5.347 2.354 1.00 91.88 195 LEU A N 1
ATOM 1468 C CA . LEU A 1 195 ? -6.069 4.312 2.837 1.00 91.88 195 LEU A CA 1
ATOM 1469 C C . LEU A 1 195 ? -6.718 2.918 2.890 1.00 91.88 195 LEU A C 1
ATOM 1471 O O . LEU A 1 195 ? -6.052 1.923 2.597 1.00 91.88 195 LEU A O 1
ATOM 1475 N N . TYR A 1 196 ? -8.003 2.843 3.243 1.00 92.69 196 TYR A N 1
ATOM 1476 C CA . TYR A 1 196 ? -8.768 1.596 3.280 1.00 92.69 196 TYR A CA 1
ATOM 1477 C C . TYR A 1 196 ? -9.156 1.124 1.881 1.00 92.69 196 TYR A C 1
ATOM 1479 O O . TYR A 1 196 ? -9.102 -0.073 1.606 1.00 92.69 196 TYR A O 1
ATOM 1487 N N . ASP A 1 197 ? -9.496 2.049 0.985 1.00 92.44 197 ASP A N 1
ATOM 1488 C CA . ASP A 1 197 ? -9.850 1.717 -0.396 1.00 92.44 197 ASP A CA 1
ATOM 1489 C C . ASP A 1 197 ? -8.642 1.172 -1.160 1.00 92.44 197 ASP A C 1
ATOM 1491 O O . ASP A 1 197 ? -8.743 0.146 -1.837 1.00 92.44 197 ASP A O 1
ATOM 1495 N N . VAL A 1 198 ? -7.475 1.802 -0.999 1.00 94.88 198 VAL A N 1
ATOM 1496 C CA . VAL A 1 198 ? -6.211 1.319 -1.570 1.00 94.88 198 VAL A CA 1
ATOM 1497 C C . VAL A 1 198 ? -5.861 -0.056 -0.998 1.00 94.88 198 VAL A C 1
ATOM 1499 O O . VAL A 1 198 ? -5.588 -0.982 -1.763 1.00 94.88 198 VAL A O 1
ATOM 1502 N N . LEU A 1 199 ? -5.916 -0.219 0.329 1.00 94.88 199 LEU A N 1
ATOM 1503 C CA . LEU A 1 199 ? -5.598 -1.493 0.974 1.00 94.88 199 LEU A CA 1
ATOM 1504 C C . LEU A 1 199 ? -6.546 -2.616 0.528 1.00 94.88 199 LEU A C 1
ATOM 1506 O O . LEU A 1 199 ? -6.088 -3.714 0.217 1.00 94.88 199 LEU A O 1
ATOM 1510 N N . GLY A 1 200 ? -7.846 -2.332 0.423 1.00 93.62 200 GLY A N 1
ATOM 1511 C CA . GLY A 1 200 ? -8.848 -3.280 -0.059 1.00 93.62 200 GLY A CA 1
ATOM 1512 C C . GLY A 1 200 ? -8.609 -3.710 -1.508 1.00 93.62 200 GLY A C 1
ATOM 1513 O O . GLY A 1 200 ? -8.713 -4.894 -1.821 1.00 93.62 200 GLY A O 1
ATOM 1514 N N . ARG A 1 201 ? -8.217 -2.784 -2.398 1.00 95.00 201 ARG A N 1
ATOM 1515 C CA . ARG A 1 201 ? -7.835 -3.118 -3.787 1.00 95.00 201 ARG A CA 1
ATOM 1516 C C . ARG A 1 201 ? -6.637 -4.070 -3.824 1.00 95.00 201 ARG A C 1
ATOM 1518 O O . ARG A 1 201 ? -6.678 -5.054 -4.559 1.00 95.00 201 ARG A O 1
ATOM 1525 N N . ILE A 1 202 ? -5.602 -3.8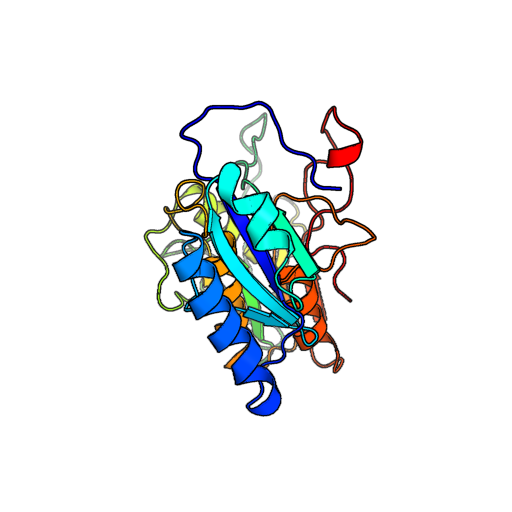02 -3.023 1.00 96.06 202 ILE A N 1
ATOM 1526 C CA . ILE A 1 202 ? -4.407 -4.656 -2.924 1.00 96.06 202 ILE A CA 1
ATOM 1527 C C . ILE A 1 202 ? -4.789 -6.044 -2.397 1.00 96.06 202 ILE A C 1
ATOM 1529 O O . ILE A 1 202 ? -4.460 -7.050 -3.025 1.00 96.06 202 ILE A O 1
ATOM 1533 N N . GLN A 1 203 ? -5.527 -6.101 -1.285 1.00 94.00 203 GLN A N 1
ATOM 1534 C CA . GLN A 1 203 ? -5.953 -7.356 -0.668 1.00 94.00 203 GLN A CA 1
ATOM 1535 C C . GLN A 1 203 ? -6.788 -8.207 -1.632 1.00 94.00 203 GLN A C 1
ATOM 1537 O O . GLN A 1 203 ? -6.547 -9.407 -1.755 1.00 94.00 203 GLN A O 1
ATOM 1542 N N . ASN A 1 204 ? -7.726 -7.596 -2.362 1.00 93.44 204 ASN A N 1
ATOM 1543 C CA . ASN A 1 204 ? -8.543 -8.308 -3.343 1.00 93.44 204 ASN A CA 1
ATOM 1544 C C . ASN A 1 204 ? -7.666 -8.975 -4.409 1.00 93.44 204 ASN A C 1
ATOM 1546 O O . ASN A 1 204 ? -7.777 -10.182 -4.616 1.00 93.44 204 ASN A O 1
ATOM 1550 N N . VAL A 1 205 ? -6.728 -8.234 -5.007 1.00 95.50 205 VAL A N 1
ATOM 1551 C CA . VAL A 1 205 ? -5.809 -8.777 -6.021 1.00 95.50 205 VAL A CA 1
ATOM 1552 C C . VAL A 1 205 ? -4.964 -9.927 -5.465 1.00 95.50 205 VAL A C 1
ATOM 1554 O O . VAL A 1 205 ? -4.881 -10.983 -6.094 1.00 95.50 205 VAL A O 1
ATOM 1557 N N . LEU A 1 206 ? -4.365 -9.754 -4.281 1.00 94.75 206 LEU A N 1
ATOM 1558 C CA . LEU A 1 206 ? -3.527 -10.783 -3.653 1.00 94.75 206 LEU A CA 1
ATOM 1559 C C . LEU A 1 206 ? -4.327 -12.021 -3.214 1.00 94.75 206 LEU A C 1
ATOM 1561 O O . LEU A 1 206 ? -3.772 -13.115 -3.123 1.00 94.75 206 LEU A O 1
ATOM 1565 N N . SER A 1 207 ? -5.628 -11.871 -2.952 1.00 91.81 207 SER A N 1
ATOM 1566 C CA . SER A 1 207 ? -6.522 -12.986 -2.622 1.00 91.81 207 SER A CA 1
ATOM 1567 C C . SER A 1 207 ? -7.008 -13.759 -3.854 1.00 91.81 207 SER A C 1
ATOM 1569 O O . SER A 1 207 ? -7.208 -14.971 -3.784 1.00 91.81 207 SER A O 1
ATOM 1571 N N . GLU A 1 208 ? -7.176 -13.079 -4.992 1.00 93.56 208 GLU A N 1
ATOM 1572 C CA . GLU A 1 208 ? -7.616 -13.687 -6.251 1.00 93.56 208 GLU A CA 1
ATOM 1573 C C . GLU A 1 208 ? -6.488 -14.450 -6.940 1.00 93.56 208 GLU A C 1
ATOM 1575 O O . GLU A 1 208 ? -6.719 -15.485 -7.576 1.00 93.56 208 GLU A O 1
ATOM 1580 N N . ARG A 1 209 ? -5.256 -13.947 -6.817 1.00 92.62 209 ARG A N 1
ATOM 1581 C CA . ARG A 1 209 ? -4.089 -14.546 -7.444 1.00 92.62 209 ARG A CA 1
ATOM 1582 C C . ARG A 1 209 ? -2.902 -14.602 -6.499 1.00 92.62 209 ARG A C 1
ATOM 1584 O O . ARG A 1 209 ? -2.442 -13.597 -5.971 1.00 92.62 209 ARG A O 1
ATOM 1591 N N . ARG A 1 210 ? -2.330 -15.801 -6.401 1.00 93.31 210 ARG A N 1
ATOM 1592 C CA . ARG A 1 210 ? -1.100 -16.052 -5.656 1.00 93.31 210 ARG A CA 1
ATOM 1593 C C . ARG A 1 210 ? 0.111 -15.638 -6.499 1.00 93.31 210 ARG A C 1
ATOM 1595 O O . ARG A 1 210 ? 0.418 -16.294 -7.493 1.00 93.31 210 ARG A O 1
ATOM 1602 N N . TYR A 1 211 ? 0.736 -14.522 -6.138 1.00 96.44 211 TYR A N 1
ATOM 1603 C CA . TYR A 1 211 ? 1.987 -14.050 -6.732 1.00 96.44 211 TYR A CA 1
ATOM 1604 C C . TYR A 1 211 ? 3.179 -14.513 -5.892 1.00 96.44 211 TYR A C 1
ATOM 1606 O O . TYR A 1 211 ? 3.137 -14.420 -4.670 1.00 96.44 211 TYR A O 1
ATOM 1614 N N . GLU A 1 212 ? 4.254 -14.943 -6.553 1.00 96.38 212 GLU A N 1
ATOM 1615 C CA . GLU A 1 212 ? 5.538 -15.248 -5.898 1.00 96.38 212 GLU A CA 1
ATOM 1616 C C . GLU A 1 212 ? 6.340 -13.973 -5.597 1.00 96.38 212 GLU A C 1
ATOM 1618 O O . GLU A 1 212 ? 7.175 -13.961 -4.699 1.00 96.38 212 GLU A O 1
ATOM 1623 N N . PHE A 1 213 ? 6.077 -12.883 -6.327 1.00 97.81 213 PHE A N 1
ATOM 1624 C CA . PHE A 1 213 ? 6.755 -11.600 -6.158 1.00 97.81 213 PHE A CA 1
ATOM 1625 C C . PHE A 1 213 ? 5.773 -10.445 -6.288 1.00 97.81 213 PHE A C 1
ATOM 1627 O O . PHE A 1 213 ? 4.992 -10.391 -7.246 1.00 97.81 213 PHE A O 1
ATOM 1634 N N . PHE A 1 214 ? 5.850 -9.485 -5.368 1.00 98.00 214 PHE A N 1
ATOM 1635 C CA . PHE A 1 214 ? 5.095 -8.246 -5.493 1.00 98.00 214 PHE A CA 1
ATOM 1636 C C . PHE A 1 214 ? 5.807 -7.037 -4.880 1.00 98.00 214 PHE A C 1
ATOM 1638 O O . PHE A 1 214 ? 6.596 -7.162 -3.947 1.00 98.00 214 PHE A O 1
ATOM 1645 N N . ASN A 1 215 ? 5.516 -5.850 -5.408 1.00 98.06 215 ASN A N 1
ATOM 1646 C CA . ASN A 1 215 ? 6.104 -4.590 -4.966 1.00 98.06 215 ASN A CA 1
ATOM 1647 C C . ASN A 1 215 ? 5.027 -3.566 -4.589 1.00 98.06 215 ASN A C 1
ATOM 1649 O O . ASN A 1 215 ? 4.104 -3.317 -5.371 1.00 98.06 215 ASN A O 1
ATOM 1653 N N . LEU A 1 216 ? 5.200 -2.926 -3.430 1.00 97.19 216 LEU A N 1
ATOM 1654 C CA . LEU A 1 216 ? 4.433 -1.757 -3.000 1.00 97.19 216 LEU A CA 1
ATOM 1655 C C . LEU A 1 216 ? 5.401 -0.585 -2.798 1.00 97.19 216 LEU A C 1
ATOM 1657 O O . LEU A 1 216 ? 6.109 -0.497 -1.792 1.00 97.19 216 LEU A O 1
ATOM 1661 N N . SER A 1 217 ? 5.384 0.363 -3.733 1.00 94.69 217 SER A N 1
ATOM 1662 C CA . SER A 1 217 ? 6.147 1.618 -3.637 1.00 94.69 217 SER A CA 1
ATOM 1663 C C . SER A 1 217 ? 5.318 2.765 -3.046 1.00 94.69 217 SER A C 1
ATOM 1665 O O . SER A 1 217 ? 5.624 3.938 -3.232 1.00 94.69 217 SER A O 1
ATOM 1667 N N . LEU A 1 218 ? 4.285 2.415 -2.280 1.00 94.31 218 LEU A N 1
ATOM 1668 C CA . LEU A 1 218 ? 3.324 3.310 -1.648 1.00 94.31 218 LEU A CA 1
ATOM 1669 C C . LEU A 1 218 ? 2.978 2.815 -0.242 1.00 94.31 218 LEU A C 1
ATOM 1671 O O . LEU A 1 218 ? 3.365 1.723 0.171 1.00 94.31 218 LEU A O 1
ATOM 1675 N N . GLY A 1 219 ? 2.271 3.633 0.526 1.00 94.25 219 GLY A N 1
ATOM 1676 C CA . GLY A 1 219 ? 1.752 3.238 1.831 1.00 94.25 219 GLY A CA 1
ATOM 1677 C C . GLY A 1 219 ? 1.329 4.439 2.668 1.00 94.25 219 GLY A C 1
ATOM 1678 O O . GLY A 1 219 ? 1.422 5.571 2.186 1.00 94.25 219 GLY A O 1
ATOM 1679 N N . PRO A 1 220 ? 0.896 4.208 3.912 1.00 93.25 220 PRO A N 1
ATOM 1680 C CA . PRO A 1 220 ? 0.517 5.263 4.843 1.00 93.25 220 PRO A CA 1
ATOM 1681 C C . PRO A 1 220 ? 1.673 6.216 5.170 1.00 93.25 220 PRO A C 1
ATOM 1683 O O . PRO A 1 220 ? 2.819 5.804 5.345 1.00 93.25 220 PRO A O 1
ATOM 1686 N N . ALA A 1 221 ? 1.367 7.504 5.301 1.00 90.81 221 ALA A N 1
ATOM 1687 C CA . ALA A 1 221 ? 2.266 8.531 5.814 1.00 90.81 221 ALA A CA 1
ATOM 1688 C C . ALA A 1 221 ? 2.264 8.504 7.349 1.00 90.81 221 ALA A C 1
ATOM 1690 O O . ALA A 1 221 ? 1.806 9.441 7.996 1.00 90.81 221 ALA A O 1
ATOM 1691 N N . SER A 1 222 ? 2.719 7.391 7.921 1.00 91.38 222 SER A N 1
ATOM 1692 C CA . SER A 1 222 ? 2.782 7.190 9.367 1.00 91.38 222 SER A CA 1
ATOM 1693 C C . SER A 1 222 ? 4.059 6.446 9.733 1.00 91.38 222 SER A C 1
ATOM 1695 O O . SER A 1 222 ? 4.304 5.380 9.156 1.00 91.38 222 SER A O 1
ATOM 1697 N N . PRO A 1 223 ? 4.851 6.953 10.692 1.00 92.19 223 PRO A N 1
ATOM 1698 C CA . PRO A 1 223 ? 5.865 6.167 11.379 1.00 92.19 223 PRO A CA 1
ATOM 1699 C C . PRO A 1 223 ? 5.298 4.855 11.927 1.00 92.19 223 PRO A C 1
ATOM 1701 O O . PRO A 1 223 ? 4.127 4.783 12.309 1.00 92.19 223 PRO A O 1
ATOM 1704 N N . VAL A 1 224 ? 6.141 3.827 11.970 1.00 91.56 224 VAL A N 1
ATOM 1705 C CA . VAL A 1 224 ? 5.868 2.589 12.708 1.00 91.56 224 VAL A CA 1
ATOM 1706 C C . VAL A 1 224 ? 5.858 2.899 14.204 1.00 91.56 224 VAL A C 1
ATOM 1708 O O . VAL A 1 224 ? 6.801 3.513 14.710 1.00 91.56 224 VAL A O 1
ATOM 1711 N N . GLU A 1 225 ? 4.824 2.441 14.907 1.00 87.06 225 GLU A N 1
ATOM 1712 C CA . GLU A 1 225 ? 4.719 2.528 16.365 1.00 87.06 225 GLU A CA 1
ATOM 1713 C C . GLU A 1 225 ? 4.890 1.145 17.001 1.00 87.06 225 GLU A C 1
ATOM 1715 O O . GLU A 1 225 ? 4.364 0.152 16.504 1.00 87.06 225 GLU A O 1
ATOM 1720 N N . ASP A 1 226 ? 5.638 1.071 18.104 1.00 82.25 226 ASP A N 1
ATOM 1721 C CA . ASP A 1 226 ? 6.090 -0.211 18.671 1.00 82.25 226 ASP A CA 1
ATOM 1722 C C . ASP A 1 226 ? 4.965 -0.989 19.380 1.00 82.25 226 ASP A C 1
ATOM 1724 O O . ASP A 1 226 ? 5.082 -2.193 19.617 1.00 82.25 226 ASP A O 1
ATOM 1728 N N . ASP A 1 227 ? 3.894 -0.303 19.780 1.00 83.44 227 ASP A N 1
ATOM 1729 C CA . ASP A 1 227 ? 2.808 -0.838 20.600 1.00 83.44 227 ASP A CA 1
ATOM 1730 C C . ASP A 1 227 ? 1.490 -1.040 19.838 1.00 83.44 227 ASP A C 1
ATOM 1732 O O . ASP A 1 227 ? 0.534 -1.584 20.404 1.00 83.44 227 ASP A O 1
ATOM 1736 N N . GLU A 1 228 ? 1.432 -0.676 18.554 1.00 81.31 228 GLU A N 1
ATOM 1737 C CA . GLU A 1 228 ? 0.210 -0.739 17.760 1.00 81.31 228 GLU A CA 1
ATOM 1738 C C . GLU A 1 228 ? 0.397 -1.466 16.428 1.00 81.31 228 GLU A C 1
ATOM 1740 O O . GLU A 1 228 ? 1.277 -1.167 15.631 1.00 81.31 228 GLU A O 1
ATOM 1745 N N . VAL A 1 229 ? -0.523 -2.384 16.135 1.00 85.38 229 VAL A N 1
ATOM 1746 C CA . VAL A 1 229 ? -0.573 -3.068 14.839 1.00 85.38 229 VAL A CA 1
ATOM 1747 C C . VAL A 1 229 ? -1.302 -2.182 13.827 1.00 85.38 229 VAL A C 1
ATOM 1749 O O . VAL A 1 229 ? -2.396 -1.683 14.106 1.00 85.38 229 VAL A O 1
ATOM 1752 N N . HIS A 1 230 ? -0.729 -1.995 12.638 1.00 92.75 230 HIS A N 1
ATOM 1753 C CA . HIS A 1 230 ? -1.381 -1.298 11.525 1.00 92.75 230 HIS A CA 1
ATOM 1754 C C . HIS A 1 230 ? -2.048 -2.288 10.557 1.00 92.75 230 HIS A C 1
ATOM 1756 O O . HIS A 1 230 ? -1.452 -3.330 10.279 1.00 92.75 230 HIS A O 1
ATOM 1762 N N . PRO A 1 231 ? -3.250 -2.001 10.006 1.00 92.88 231 PRO A N 1
ATOM 1763 C CA . PRO A 1 231 ? -3.931 -2.929 9.095 1.00 92.88 231 PRO A CA 1
ATOM 1764 C C . PRO A 1 231 ? -3.103 -3.28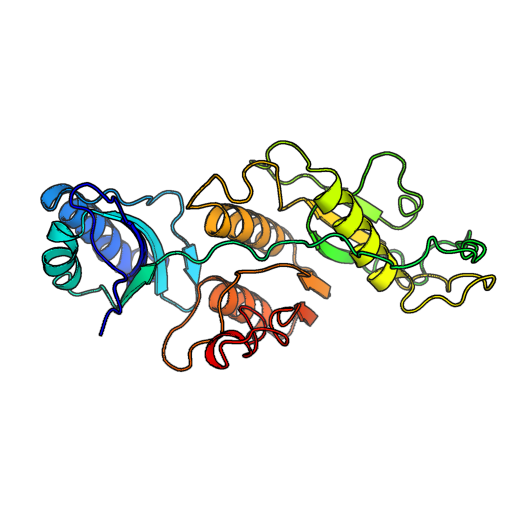6 7.861 1.00 92.88 231 PRO A C 1
ATOM 1766 O O . PRO A 1 231 ? -3.162 -4.417 7.402 1.00 92.88 231 PRO A O 1
ATOM 1769 N N . TRP A 1 232 ? -2.313 -2.341 7.343 1.00 94.88 232 TRP A N 1
ATOM 1770 C CA . TRP A 1 232 ? -1.415 -2.588 6.210 1.00 94.88 232 TRP A CA 1
ATOM 1771 C C . TRP A 1 232 ? -0.356 -3.643 6.531 1.00 94.88 232 TRP A C 1
ATOM 1773 O O . TRP A 1 232 ? -0.244 -4.616 5.794 1.00 94.88 232 TRP A O 1
ATOM 1783 N N . THR A 1 233 ? 0.376 -3.469 7.634 1.00 94.31 233 THR A N 1
ATOM 1784 C CA . THR A 1 233 ? 1.385 -4.428 8.101 1.00 94.31 233 THR A CA 1
ATOM 1785 C C . THR A 1 233 ? 0.736 -5.780 8.380 1.00 94.31 233 THR A C 1
ATOM 1787 O O . THR A 1 233 ? 1.134 -6.775 7.797 1.00 94.31 233 THR A O 1
ATOM 1790 N N . ALA A 1 234 ? -0.359 -5.812 9.148 1.00 93.38 234 ALA A N 1
ATOM 1791 C CA . ALA A 1 234 ? -1.046 -7.060 9.480 1.00 93.38 234 ALA A CA 1
ATOM 1792 C C . ALA A 1 234 ? -1.576 -7.817 8.252 1.00 93.38 234 ALA A C 1
ATOM 1794 O O . ALA A 1 234 ? -1.531 -9.045 8.226 1.00 93.38 234 ALA A O 1
ATOM 1795 N N . MET A 1 235 ? -2.114 -7.099 7.259 1.00 94.19 235 MET A N 1
ATOM 1796 C CA . MET A 1 235 ? -2.585 -7.697 6.009 1.00 94.19 235 MET A CA 1
ATOM 1797 C C . MET A 1 235 ? -1.409 -8.315 5.248 1.00 94.19 235 MET A C 1
ATOM 1799 O O . MET A 1 235 ? -1.486 -9.471 4.841 1.00 94.19 235 MET A O 1
ATOM 1803 N N . LEU A 1 236 ? -0.304 -7.578 5.104 1.00 94.94 236 LEU A N 1
ATOM 1804 C CA . LEU A 1 236 ? 0.881 -8.053 4.390 1.00 94.94 236 LEU A CA 1
ATOM 1805 C C . LEU A 1 236 ? 1.543 -9.240 5.103 1.00 94.94 236 LEU A C 1
ATOM 1807 O O . LEU A 1 236 ? 1.821 -10.233 4.437 1.00 94.94 236 LEU A O 1
ATOM 1811 N N . ASP A 1 237 ? 1.701 -9.188 6.427 1.00 94.12 237 ASP A N 1
ATOM 1812 C CA . ASP A 1 237 ? 2.220 -10.298 7.240 1.00 94.12 237 ASP A CA 1
ATOM 1813 C C . ASP A 1 237 ? 1.385 -11.569 7.036 1.00 94.12 237 ASP A C 1
ATOM 1815 O O . ASP A 1 237 ? 1.922 -12.662 6.872 1.00 94.12 237 ASP A O 1
ATOM 1819 N N . GLU A 1 238 ? 0.052 -11.457 6.999 1.00 91.38 238 GLU A N 1
ATOM 1820 C CA . GLU A 1 238 ? -0.825 -12.609 6.766 1.00 91.38 238 GLU A CA 1
ATOM 1821 C C . GLU A 1 238 ? -0.564 -13.245 5.392 1.00 91.38 238 GLU A C 1
ATOM 1823 O O . GLU A 1 238 ? -0.433 -14.468 5.299 1.00 91.38 238 GLU A O 1
ATOM 1828 N N . HIS A 1 239 ? -0.398 -12.426 4.349 1.00 91.81 239 HIS A N 1
ATOM 1829 C CA . HIS A 1 239 ? -0.066 -12.897 3.003 1.00 91.81 239 HIS A CA 1
ATOM 1830 C C . HIS A 1 239 ? 1.364 -13.446 2.869 1.00 91.81 239 HIS A C 1
ATOM 1832 O O . HIS A 1 239 ? 1.588 -14.323 2.035 1.00 91.81 239 HIS A O 1
ATOM 1838 N N . LEU A 1 240 ? 2.322 -12.952 3.657 1.00 93.94 240 LEU A N 1
ATOM 1839 C CA . LEU A 1 240 ? 3.731 -13.365 3.612 1.00 93.94 240 LEU A CA 1
ATOM 1840 C C . LEU A 1 240 ? 4.046 -14.552 4.533 1.00 93.94 240 LEU A C 1
ATOM 1842 O O . LEU A 1 240 ? 5.025 -15.266 4.309 1.00 93.94 240 LEU A O 1
ATOM 1846 N N . SER A 1 241 ? 3.189 -14.812 5.522 1.00 93.75 241 SER A N 1
ATOM 1847 C CA . SER A 1 241 ? 3.425 -15.776 6.606 1.00 93.75 241 SER A CA 1
ATOM 1848 C C . SER A 1 241 ? 3.716 -17.218 6.173 1.00 93.75 241 SER A C 1
ATOM 1850 O O . SER A 1 241 ? 4.342 -17.970 6.923 1.00 93.75 241 SER A O 1
ATOM 1852 N N . ASP A 1 242 ? 3.271 -17.634 4.985 1.00 93.19 242 ASP A N 1
ATOM 1853 C CA . ASP A 1 242 ? 3.488 -18.988 4.467 1.00 93.19 242 ASP A CA 1
ATOM 1854 C C . ASP A 1 242 ? 4.807 -19.152 3.687 1.00 93.19 242 ASP A C 1
ATOM 1856 O O . ASP A 1 242 ? 5.158 -20.272 3.299 1.00 93.19 242 ASP A O 1
ATOM 1860 N N . GLY A 1 243 ? 5.546 -18.055 3.478 1.00 94.25 243 GLY A N 1
ATOM 1861 C CA . GLY A 1 243 ? 6.818 -18.018 2.759 1.00 94.25 243 GLY A CA 1
ATOM 1862 C C . GLY A 1 243 ? 6.707 -18.235 1.248 1.00 94.25 243 GLY A C 1
ATOM 1863 O O . GLY A 1 243 ? 7.720 -18.500 0.602 1.00 94.25 243 GLY A O 1
ATOM 1864 N N . HIS A 1 244 ? 5.503 -18.169 0.671 1.00 94.44 244 HIS A N 1
ATOM 1865 C CA . HIS A 1 244 ? 5.299 -18.340 -0.767 1.00 94.44 244 HIS A CA 1
ATOM 1866 C C . HIS A 1 244 ? 5.760 -17.131 -1.583 1.00 94.44 244 HIS A C 1
ATOM 1868 O O . HIS A 1 244 ? 6.233 -17.306 -2.705 1.00 94.44 244 HIS A O 1
ATOM 1874 N N . ALA A 1 245 ? 5.588 -15.926 -1.042 1.00 96.00 245 ALA A N 1
ATOM 1875 C CA . ALA A 1 245 ? 5.840 -14.684 -1.752 1.00 96.00 245 ALA A CA 1
ATOM 1876 C C . ALA A 1 245 ? 7.037 -13.925 -1.171 1.00 96.00 245 ALA A C 1
ATOM 1878 O O . ALA A 1 245 ? 7.257 -13.909 0.039 1.00 96.00 245 ALA A O 1
ATOM 1879 N N . LEU A 1 246 ? 7.776 -13.243 -2.044 1.00 96.00 246 LEU A N 1
ATOM 1880 C CA . LEU A 1 246 ? 8.749 -12.221 -1.684 1.00 96.00 246 LEU A CA 1
ATOM 1881 C C . LEU A 1 246 ? 8.178 -10.838 -2.018 1.00 96.00 246 LEU A C 1
ATOM 1883 O O . LEU A 1 246 ? 7.901 -10.534 -3.181 1.00 96.00 246 LEU A O 1
ATOM 1887 N N . ALA A 1 247 ? 8.046 -9.988 -1.000 1.00 96.69 247 ALA A N 1
ATOM 1888 C CA . ALA A 1 247 ? 7.594 -8.610 -1.155 1.00 96.69 247 ALA A CA 1
ATOM 1889 C C . ALA A 1 247 ? 8.744 -7.602 -1.101 1.00 96.69 247 ALA A C 1
ATOM 1891 O O . ALA A 1 247 ? 9.685 -7.752 -0.321 1.00 96.69 247 ALA A O 1
ATOM 1892 N N . THR A 1 248 ? 8.619 -6.519 -1.868 1.00 96.31 248 THR A N 1
ATOM 1893 C CA . THR A 1 248 ? 9.436 -5.309 -1.710 1.00 96.31 248 THR A CA 1
ATOM 1894 C C . THR A 1 248 ? 8.551 -4.128 -1.330 1.00 96.31 248 THR A C 1
ATOM 1896 O O . THR A 1 248 ? 7.603 -3.792 -2.040 1.00 96.31 248 THR A O 1
ATOM 1899 N N . LEU A 1 249 ? 8.850 -3.501 -0.191 1.00 95.94 249 LEU A N 1
ATOM 1900 C CA . LEU A 1 249 ? 8.027 -2.450 0.409 1.00 95.94 249 LEU A CA 1
ATOM 1901 C C . LEU A 1 249 ? 8.856 -1.176 0.600 1.00 95.94 249 LEU A C 1
ATOM 1903 O O . LEU A 1 249 ? 9.962 -1.214 1.143 1.00 95.94 249 LEU A O 1
ATOM 1907 N N . ALA A 1 250 ? 8.332 -0.030 0.164 1.00 93.19 250 ALA A N 1
ATOM 1908 C CA . ALA A 1 250 ? 9.005 1.249 0.367 1.00 93.19 250 ALA A CA 1
ATOM 1909 C C . ALA A 1 250 ? 8.909 1.708 1.833 1.00 93.19 250 ALA A C 1
ATOM 1911 O O . ALA A 1 250 ? 7.808 1.916 2.338 1.00 93.19 250 ALA A O 1
ATOM 1912 N N . VAL A 1 251 ? 10.055 1.976 2.467 1.00 91.94 251 VAL A N 1
ATOM 1913 C CA . VAL A 1 251 ? 10.189 2.298 3.907 1.00 91.94 251 VAL A CA 1
ATOM 1914 C C . VAL A 1 251 ? 9.770 3.715 4.321 1.00 91.94 251 VAL A C 1
ATOM 1916 O O . VAL A 1 251 ? 9.799 4.035 5.506 1.00 91.94 251 VAL A O 1
ATOM 1919 N N . GLY A 1 252 ? 9.412 4.579 3.372 1.00 90.56 252 GLY A N 1
ATOM 1920 C CA . GLY A 1 252 ? 9.108 5.989 3.635 1.00 90.56 252 GLY A CA 1
ATOM 1921 C C . GLY A 1 252 ? 10.211 6.945 3.189 1.00 90.56 252 GLY A C 1
ATOM 1922 O O . GLY A 1 252 ? 11.367 6.557 3.048 1.00 90.56 252 GLY A O 1
ATOM 1923 N N . ASN A 1 253 ? 9.835 8.207 2.955 1.00 89.31 253 ASN A N 1
ATOM 1924 C CA . ASN A 1 253 ? 10.725 9.254 2.425 1.00 89.31 253 ASN A CA 1
ATOM 1925 C C . ASN A 1 253 ? 10.830 10.478 3.358 1.00 89.31 253 ASN A C 1
ATOM 1927 O O . ASN A 1 253 ? 11.276 11.544 2.945 1.00 89.31 253 ASN A O 1
ATOM 1931 N N . THR A 1 254 ? 10.434 10.347 4.627 1.00 89.25 254 THR A N 1
ATOM 1932 C CA . THR A 1 254 ? 10.372 11.450 5.607 1.00 89.25 254 THR A CA 1
ATOM 1933 C C . THR A 1 254 ? 11.667 11.663 6.399 1.00 89.25 254 THR A C 1
ATOM 1935 O O . THR A 1 254 ? 11.688 12.418 7.369 1.00 89.25 254 THR A O 1
ATOM 1938 N N . GLY A 1 255 ? 12.784 11.063 5.973 1.00 86.44 255 GLY A N 1
ATOM 1939 C CA . GLY A 1 255 ? 14.074 11.149 6.674 1.00 86.44 255 GLY A CA 1
ATOM 1940 C C . GLY A 1 255 ? 14.670 12.561 6.784 1.00 86.44 255 GLY A C 1
ATOM 1941 O O . GLY A 1 255 ? 15.566 12.783 7.592 1.00 86.44 255 GLY A O 1
ATOM 1942 N N . SER A 1 256 ? 14.178 13.526 6.001 1.00 87.31 256 SER A N 1
ATOM 1943 C CA . SER A 1 256 ? 14.555 14.943 6.095 1.00 87.31 256 SER A CA 1
ATOM 1944 C C . SER A 1 256 ? 13.634 15.776 6.995 1.00 87.31 256 SER A C 1
ATOM 1946 O O . SER A 1 256 ? 13.780 16.999 7.029 1.00 87.31 256 SER A O 1
ATOM 1948 N N . SER A 1 257 ? 12.661 15.159 7.676 1.00 87.25 257 SER A N 1
ATOM 1949 C CA . SER A 1 257 ? 11.760 15.868 8.588 1.00 87.25 257 SER A CA 1
ATOM 1950 C C . SER A 1 257 ? 12.535 16.537 9.726 1.00 87.25 257 SER A C 1
ATOM 1952 O O . SER A 1 257 ? 13.516 15.999 10.240 1.00 87.25 257 SER A O 1
ATOM 1954 N N . ALA A 1 258 ? 12.080 17.724 10.132 1.00 90.44 258 ALA A N 1
ATOM 1955 C CA . ALA A 1 258 ? 12.632 18.426 11.287 1.00 90.44 258 ALA A CA 1
ATOM 1956 C C . ALA A 1 258 ? 12.191 17.797 12.619 1.00 90.44 258 ALA A C 1
ATOM 1958 O O . ALA A 1 258 ? 12.859 18.007 13.632 1.00 90.44 258 ALA A O 1
ATOM 1959 N N . ASP A 1 259 ? 11.080 17.052 12.622 1.00 90.25 259 ASP A N 1
ATOM 1960 C CA . ASP A 1 259 ? 10.611 16.305 13.787 1.00 90.25 259 ASP A CA 1
ATOM 1961 C C . ASP A 1 259 ? 11.224 14.895 13.776 1.00 90.25 259 ASP A C 1
ATOM 1963 O O . ASP A 1 259 ? 10.896 14.105 12.887 1.00 90.25 259 ASP A O 1
ATOM 1967 N N . PRO A 1 260 ? 12.082 14.541 14.753 1.00 86.75 260 PRO A N 1
ATOM 1968 C CA . PRO A 1 260 ? 12.674 13.211 14.835 1.00 86.75 260 PRO A CA 1
ATOM 1969 C C . PRO A 1 260 ? 11.648 12.073 14.896 1.00 86.75 260 PRO A C 1
ATOM 1971 O O . PRO A 1 260 ? 11.952 10.980 14.418 1.00 86.75 260 PRO A O 1
ATOM 1974 N N . ALA A 1 261 ? 10.448 12.304 15.442 1.00 86.00 261 ALA A N 1
ATOM 1975 C CA . ALA A 1 261 ? 9.399 11.283 15.493 1.00 86.00 261 ALA A CA 1
ATOM 1976 C C . ALA A 1 261 ? 8.946 10.852 14.087 1.00 86.00 261 ALA A C 1
ATOM 1978 O O . ALA A 1 261 ? 8.673 9.677 13.857 1.00 86.00 261 ALA A O 1
ATOM 1979 N N . GLU A 1 262 ? 8.985 11.776 13.125 1.00 85.50 262 GLU A N 1
ATOM 1980 C CA . GLU A 1 262 ? 8.582 11.550 11.733 1.00 85.50 262 GLU A CA 1
ATOM 1981 C C . GLU A 1 262 ? 9.705 10.963 10.861 1.00 85.50 262 GLU A C 1
ATOM 1983 O O . GLU A 1 262 ? 9.481 10.614 9.703 1.00 85.50 262 GLU A O 1
ATOM 1988 N N . THR A 1 263 ? 10.928 10.847 11.393 1.00 90.50 263 THR A N 1
ATOM 1989 C CA . THR A 1 263 ? 12.102 10.328 10.656 1.00 90.50 263 THR A CA 1
ATOM 1990 C C . THR A 1 263 ? 12.268 8.806 10.742 1.00 90.50 263 THR A C 1
ATOM 1992 O O . THR A 1 263 ? 13.245 8.259 10.225 1.00 90.50 263 THR A O 1
ATOM 1995 N N . ARG A 1 264 ? 11.341 8.107 11.409 1.00 91.75 264 ARG A N 1
ATOM 1996 C CA . ARG A 1 264 ? 11.350 6.641 11.534 1.00 91.75 264 ARG A CA 1
ATOM 1997 C C . ARG A 1 264 ? 10.918 5.971 10.221 1.00 91.75 264 ARG A C 1
ATOM 1999 O O . ARG A 1 264 ? 10.356 6.613 9.336 1.00 91.75 264 ARG A O 1
ATOM 2006 N N . ILE A 1 265 ? 11.155 4.659 10.125 1.00 93.31 265 ILE A N 1
ATOM 2007 C CA . ILE A 1 265 ? 10.554 3.817 9.077 1.00 93.31 265 ILE A CA 1
ATOM 2008 C C . ILE A 1 265 ? 9.035 3.985 9.140 1.00 93.31 265 ILE A C 1
ATOM 2010 O O . ILE A 1 265 ? 8.455 4.010 10.227 1.00 93.31 265 ILE A O 1
ATOM 2014 N N . GLN A 1 266 ? 8.415 4.125 7.974 1.00 94.12 266 GLN A N 1
ATOM 2015 C CA . GLN A 1 266 ? 6.978 4.285 7.820 1.00 94.12 266 GLN A CA 1
ATOM 2016 C C . GLN A 1 266 ? 6.314 2.952 7.489 1.00 94.12 266 GLN A C 1
ATOM 2018 O O . GLN A 1 266 ? 6.924 2.062 6.894 1.00 94.12 266 GLN A O 1
ATOM 2023 N N . ILE A 1 267 ? 5.036 2.840 7.833 1.00 94.44 267 ILE A N 1
ATOM 2024 C CA . ILE A 1 267 ? 4.197 1.700 7.471 1.00 94.44 267 ILE A CA 1
ATOM 2025 C C . ILE A 1 267 ? 4.109 1.569 5.930 1.00 94.44 267 ILE A C 1
ATOM 2027 O O . ILE A 1 267 ? 3.976 2.582 5.235 1.00 94.44 267 ILE A O 1
ATOM 2031 N N . PRO A 1 268 ? 4.120 0.349 5.356 1.00 94.44 268 PRO A N 1
ATOM 2032 C CA . PRO A 1 268 ? 4.259 -0.961 6.004 1.00 94.44 268 PRO A CA 1
ATOM 2033 C C . PRO A 1 268 ? 5.697 -1.510 5.963 1.00 94.44 268 PRO A C 1
ATOM 2035 O O . PRO A 1 268 ? 5.906 -2.699 5.746 1.00 94.44 268 PRO A O 1
ATOM 2038 N N . GLY A 1 269 ? 6.716 -0.657 6.104 1.00 92.00 269 GLY A N 1
ATOM 2039 C CA . GLY A 1 269 ? 8.125 -1.072 6.049 1.00 92.00 269 GLY A CA 1
ATOM 2040 C C . GLY A 1 269 ? 8.570 -2.004 7.185 1.00 92.00 269 GLY A C 1
ATOM 2041 O O . GLY A 1 269 ? 9.709 -2.461 7.175 1.00 92.00 269 GLY A O 1
ATOM 2042 N N . ASP A 1 270 ? 7.695 -2.260 8.155 1.00 91.56 270 ASP A N 1
ATOM 2043 C CA . ASP A 1 270 ? 7.852 -3.174 9.284 1.00 91.56 270 ASP A CA 1
ATOM 2044 C C . ASP A 1 270 ? 7.242 -4.568 9.063 1.00 91.56 270 ASP A C 1
ATOM 2046 O O . ASP A 1 270 ? 7.342 -5.399 9.963 1.00 91.56 270 ASP A O 1
ATOM 2050 N N . ALA A 1 271 ? 6.626 -4.830 7.904 1.00 91.75 271 ALA A N 1
ATOM 2051 C CA . ALA A 1 271 ? 6.028 -6.131 7.600 1.00 91.75 271 ALA A CA 1
ATOM 2052 C C . ALA A 1 271 ? 7.081 -7.249 7.479 1.00 91.75 271 ALA A C 1
ATOM 2054 O O . ALA A 1 271 ? 8.199 -7.009 7.002 1.00 91.75 271 ALA A O 1
ATOM 2055 N N . VAL A 1 272 ? 6.715 -8.466 7.901 1.00 80.81 272 VAL A N 1
ATOM 2056 C CA . VAL A 1 272 ? 7.608 -9.636 8.036 1.00 80.81 272 VAL A CA 1
ATOM 2057 C C . VAL A 1 272 ? 7.030 -10.937 7.495 1.00 80.81 272 VAL A C 1
ATOM 2059 O O . VAL A 1 272 ? 5.808 -11.172 7.600 1.00 80.81 272 VAL A O 1
#

Radius of gyration: 20.83 Å; chains: 1; bounding box: 50×42×55 Å

Foldseek 3Di:
DADDDDDDQPDWAKKKWKFQAAPDPVRVVLVVVLCVQCVVLVKAWPPVLWDHFPNMIITIITDGPVSVVVNVPRPGIDDIHGQFAKDDLDAPDDPDDDPFADAAEDPDQAQDAVQEEEEEWLWADPPDPLVRQEDTDEFPPAEAGDPSRNVVLSVVVCCQQFNDDDGPHHGDRGNYGYYYYRLDHPCHPVDSCSQSSSLVSVLVVCVVDPHQHYEYAIHGQAADDPPDDDSQQRSLLVSPVVVSHDYHYHQDDCCVPPDPNSNHGGPPPVHD